Protein AF-A0A842V109-F1 (afdb_monomer)

Secondary structure (DSSP, 8-state):
---PPPHHHHHHHHT-HHHHHTSSEEEEEEEEES-HHHHHHHHHHHHHHTT-EEEEEEEEE----TTTHHHHTT-SEEEEEEEEEEEEEEEEEES-HHHHHHHHHHHHHHHHHHHS--TTS-HHHHHHHHHHHHHHHHHHHHSEEEEEEEEEEEEEEEEETTTTEEEEEEEEEEEESS--HHHHHHHHHHHHHHHHHHHHHHS-S-SS-----S---HHHHHHHHHHHHHHHHHHHHHHHHTT-S-HHHHHHHHHHHHHHHHHHHHHHHHHH-

pLDDT: mean 75.52, std 16.08, range [32.22, 95.88]

Sequence (273 aa):
MWWGKSFVHNLEKEFRTEQMRDKRVFHDVNLRVNEPAELRVTCLEYLRSLGYVVDINEMSEFEESNEFNKFFRGGRLKPLKSIVKARKSSYLGSRFPHAWRLLFIVGLVAVIGYFLPFEELNKDLLFYTFTGSFILAGIFYLIKKVVTSSIWMKIIGVYDVEGVKADVRVVISADTSEGAPKVFDNLRDEAAELYDLISRKYIREPKKSMVKPATKSREEELVENITKVNNNIRTLRDKFINGRVSEATFNRLMSSLKKDKEKYETVFDLVTL

Structure (mmCIF, N/CA/C/O backbone):
data_AF-A0A842V109-F1
#
_entry.id   AF-A0A842V109-F1
#
loop_
_atom_site.group_PDB
_atom_site.id
_atom_site.type_symbol
_atom_site.label_atom_id
_atom_site.label_alt_id
_atom_site.label_comp_id
_atom_site.label_asym_id
_atom_site.label_entity_id
_atom_site.label_seq_id
_atom_site.pdbx_PDB_ins_code
_atom_site.Cartn_x
_atom_site.Cartn_y
_atom_site.Cartn_z
_atom_site.occupancy
_atom_site.B_iso_or_equiv
_atom_site.auth_seq_id
_atom_site.auth_comp_id
_atom_site.auth_asym_id
_atom_site.auth_atom_id
_atom_site.pdbx_PDB_model_num
ATOM 1 N N . MET A 1 1 ? 28.314 11.825 27.296 1.00 32.50 1 MET A N 1
ATOM 2 C CA . MET A 1 1 ? 27.846 10.424 27.231 1.00 32.50 1 MET A CA 1
ATOM 3 C C . MET A 1 1 ? 26.490 10.420 26.527 1.00 32.50 1 MET A C 1
ATOM 5 O O . MET A 1 1 ? 25.486 10.744 27.144 1.00 32.50 1 MET A O 1
ATOM 9 N N . TRP A 1 2 ? 26.475 10.236 25.204 1.00 32.56 2 TRP A N 1
ATOM 10 C CA . TRP A 1 2 ? 25.250 10.267 24.395 1.00 32.56 2 TRP A CA 1
ATOM 11 C C . TRP A 1 2 ? 24.519 8.930 24.543 1.00 32.56 2 TRP A C 1
ATOM 13 O O . TRP A 1 2 ? 24.980 7.919 24.024 1.00 32.56 2 TRP A O 1
ATOM 23 N N . TRP A 1 3 ? 23.396 8.911 25.259 1.00 38.34 3 TRP A N 1
ATOM 24 C CA . TRP A 1 3 ? 22.489 7.765 25.235 1.00 38.34 3 TRP A CA 1
ATOM 25 C C . TRP A 1 3 ? 21.823 7.709 23.856 1.00 38.34 3 TRP A C 1
ATOM 27 O O . TRP A 1 3 ? 21.026 8.580 23.497 1.00 38.34 3 TRP A O 1
ATOM 37 N N . GLY A 1 4 ? 22.213 6.716 23.055 1.00 39.00 4 GLY A N 1
ATOM 38 C CA . GLY A 1 4 ? 21.626 6.448 21.750 1.00 39.00 4 GLY A CA 1
ATOM 39 C C . GLY A 1 4 ? 20.132 6.184 21.899 1.00 39.00 4 GLY A C 1
ATOM 40 O O . GLY A 1 4 ? 19.721 5.282 22.625 1.00 39.00 4 GLY A O 1
ATOM 41 N N . LYS A 1 5 ? 19.308 6.990 21.226 1.00 40.22 5 LYS A N 1
ATOM 42 C CA . LYS A 1 5 ? 17.872 6.720 21.093 1.00 40.22 5 LYS A CA 1
ATOM 4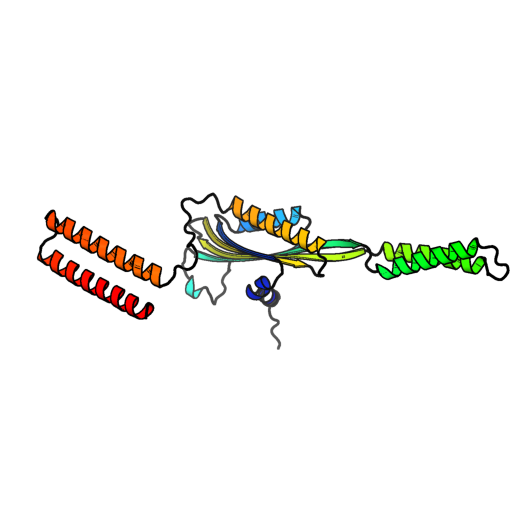3 C C . LYS A 1 5 ? 17.716 5.318 20.506 1.00 40.22 5 LYS A C 1
ATOM 45 O O . LYS A 1 5 ? 18.401 5.000 19.534 1.00 40.22 5 LYS A O 1
ATOM 50 N N . SER A 1 6 ? 16.856 4.487 21.101 1.00 50.69 6 SER A N 1
ATOM 51 C CA . SER A 1 6 ? 16.649 3.125 20.608 1.00 50.69 6 SER A CA 1
ATOM 52 C C . SER A 1 6 ? 16.229 3.171 19.137 1.00 50.69 6 SER A C 1
ATOM 54 O O . SER A 1 6 ? 15.521 4.084 18.705 1.00 50.69 6 SER A O 1
ATOM 56 N N . PHE A 1 7 ? 16.678 2.195 18.351 1.00 44.44 7 PHE A N 1
ATOM 57 C CA . PHE A 1 7 ? 16.291 2.037 16.946 1.00 44.44 7 PHE A CA 1
ATOM 58 C C . PHE A 1 7 ? 14.762 2.128 16.766 1.00 44.44 7 PHE A C 1
ATOM 60 O O . PHE A 1 7 ? 14.276 2.832 15.883 1.00 44.44 7 PHE A O 1
ATOM 67 N N . VAL A 1 8 ? 14.017 1.551 17.714 1.00 41.81 8 VAL A N 1
ATOM 68 C CA . VAL A 1 8 ? 12.553 1.620 17.833 1.00 41.81 8 VAL A CA 1
ATOM 69 C C . VAL A 1 8 ? 12.033 3.059 17.927 1.00 41.81 8 VAL A C 1
ATOM 71 O O . VAL A 1 8 ? 11.059 3.399 17.265 1.00 41.81 8 VAL A O 1
ATOM 74 N N . HIS A 1 9 ? 12.685 3.939 18.690 1.00 48.06 9 HIS A N 1
ATOM 75 C CA . HIS A 1 9 ? 12.277 5.342 18.814 1.00 48.06 9 HIS A CA 1
ATOM 76 C C . HIS A 1 9 ? 12.470 6.129 17.507 1.00 48.06 9 HIS A C 1
ATOM 78 O O . HIS A 1 9 ? 11.663 6.999 17.169 1.00 48.06 9 HIS A O 1
ATOM 84 N N . ASN A 1 10 ? 13.528 5.828 16.751 1.00 54.59 10 ASN A N 1
ATOM 85 C CA . ASN A 1 10 ? 13.745 6.440 15.438 1.00 54.59 10 ASN A CA 1
ATOM 86 C C . ASN A 1 10 ? 12.722 5.926 14.412 1.00 54.59 10 ASN A C 1
ATOM 88 O O . ASN A 1 10 ? 12.173 6.725 13.655 1.00 54.59 10 ASN A O 1
ATOM 92 N N . LEU A 1 11 ? 12.384 4.635 14.453 1.00 55.75 11 LEU A N 1
ATOM 93 C CA . LEU A 1 11 ? 11.323 4.056 13.625 1.00 55.75 11 LEU A CA 1
ATOM 94 C C . LEU A 1 11 ? 9.938 4.602 13.991 1.00 55.75 11 LEU A C 1
ATOM 96 O O . LEU A 1 11 ? 9.153 4.950 13.118 1.00 55.75 11 LEU A O 1
ATOM 100 N N . GLU A 1 12 ? 9.631 4.759 15.276 1.00 55.59 12 GLU A N 1
ATOM 101 C CA . GLU A 1 12 ? 8.358 5.327 15.723 1.00 55.59 12 GLU A CA 1
ATOM 102 C C . GLU A 1 12 ? 8.154 6.763 15.219 1.00 55.59 12 GLU A C 1
ATOM 104 O O . GLU A 1 12 ? 7.023 7.157 14.919 1.00 55.59 12 GLU A O 1
ATOM 109 N N . LYS A 1 13 ? 9.242 7.530 15.064 1.00 60.00 13 LYS A N 1
ATOM 110 C CA . LYS A 1 13 ? 9.195 8.854 14.436 1.00 60.00 13 LYS A CA 1
ATOM 111 C C . LYS A 1 13 ? 8.814 8.799 12.958 1.00 60.00 13 LYS A C 1
ATOM 113 O O . LYS A 1 13 ? 7.967 9.598 12.575 1.00 60.00 13 LYS A O 1
ATOM 118 N N . GLU A 1 14 ? 9.371 7.870 12.176 1.00 51.81 14 GLU A N 1
ATOM 119 C CA . GLU A 1 14 ? 9.012 7.658 10.755 1.00 51.81 14 GLU A CA 1
ATOM 120 C C . GLU A 1 14 ? 7.560 7.171 10.563 1.00 51.81 14 GLU A C 1
ATOM 122 O O . GLU A 1 14 ? 6.986 7.270 9.480 1.00 51.81 14 GLU A O 1
ATOM 127 N N . PHE A 1 15 ? 6.956 6.627 11.623 1.00 58.12 15 PHE A N 1
ATOM 128 C CA . PHE A 1 15 ? 5.613 6.037 11.645 1.00 58.12 15 PHE A CA 1
ATOM 129 C C . PHE A 1 15 ? 4.576 6.891 12.395 1.00 58.12 15 PHE A C 1
ATOM 131 O O . PHE A 1 15 ? 3.505 6.404 12.807 1.00 58.12 15 PHE A O 1
ATOM 138 N N . ARG A 1 16 ? 4.869 8.179 12.609 1.00 62.44 16 ARG A N 1
ATOM 139 C CA . ARG A 1 16 ? 3.858 9.125 13.088 1.00 62.44 16 ARG A CA 1
ATOM 140 C C . ARG A 1 16 ? 2.716 9.166 12.079 1.00 62.44 16 ARG A C 1
ATOM 142 O O . ARG A 1 16 ? 2.933 9.300 10.882 1.00 62.44 16 ARG A O 1
ATOM 149 N N . THR A 1 17 ? 1.488 9.028 12.572 1.00 59.94 17 THR A N 1
ATOM 150 C CA . THR A 1 17 ? 0.283 8.891 11.741 1.00 59.94 17 THR A CA 1
ATOM 151 C C . THR A 1 17 ? 0.090 10.091 10.805 1.00 59.94 17 THR A C 1
ATOM 153 O O . THR A 1 17 ? -0.472 9.935 9.732 1.00 59.94 17 THR A O 1
ATOM 156 N N . GLU A 1 18 ? 0.606 11.263 11.186 1.00 61.31 18 GLU A N 1
ATOM 157 C CA . GLU A 1 18 ? 0.688 12.464 10.344 1.00 61.31 18 GLU A CA 1
ATOM 158 C C . GLU A 1 18 ? 1.556 12.229 9.098 1.00 61.31 18 GLU A C 1
ATOM 160 O O . GLU A 1 18 ? 1.065 12.380 7.990 1.00 61.31 18 GLU A O 1
ATOM 165 N N . GLN A 1 19 ? 2.776 11.704 9.253 1.00 61.25 19 GLN A N 1
ATOM 166 C CA . GLN A 1 19 ? 3.667 11.386 8.124 1.00 61.25 19 GLN A CA 1
ATOM 167 C C . GLN A 1 19 ? 3.126 10.265 7.222 1.00 61.25 19 GLN A C 1
ATOM 169 O O . GLN A 1 19 ? 3.499 10.159 6.058 1.00 61.25 19 GLN A O 1
ATOM 174 N N . MET A 1 20 ? 2.264 9.394 7.755 1.00 67.31 20 MET A N 1
ATOM 175 C CA . MET A 1 20 ? 1.596 8.354 6.966 1.00 67.31 20 MET A CA 1
ATOM 176 C C . MET A 1 20 ? 0.424 8.904 6.152 1.00 67.31 20 MET A C 1
ATOM 178 O O . MET A 1 20 ? 0.158 8.377 5.076 1.00 67.31 20 MET A O 1
ATOM 182 N N . ARG A 1 21 ? -0.262 9.945 6.644 1.00 61.47 21 ARG A N 1
ATOM 183 C CA . ARG A 1 21 ? -1.344 10.630 5.915 1.00 61.47 21 ARG A CA 1
ATOM 184 C C . ARG A 1 21 ? -0.836 11.380 4.693 1.00 61.47 21 ARG A C 1
ATOM 186 O O . ARG A 1 21 ? -1.559 11.468 3.712 1.00 61.47 21 ARG A O 1
ATOM 193 N N . ASP A 1 22 ? 0.401 11.861 4.749 1.00 62.16 22 ASP A N 1
ATOM 194 C CA . ASP A 1 22 ? 1.037 12.578 3.640 1.00 62.16 22 ASP A CA 1
ATOM 195 C C . ASP A 1 22 ? 1.458 11.646 2.487 1.00 62.16 22 ASP A C 1
ATOM 197 O O . ASP A 1 22 ? 1.892 12.107 1.429 1.00 62.16 22 ASP A O 1
ATOM 201 N N . LYS A 1 23 ? 1.336 10.324 2.666 1.00 70.31 23 LYS A N 1
ATOM 202 C CA . LYS A 1 23 ? 1.634 9.346 1.617 1.00 70.31 23 LYS A CA 1
ATOM 203 C C . LYS A 1 23 ? 0.508 9.269 0.601 1.00 70.31 23 LYS A C 1
ATOM 205 O O . LYS A 1 23 ? -0.663 9.470 0.902 1.00 70.31 23 LYS A O 1
ATOM 210 N N . ARG A 1 24 ? 0.882 8.909 -0.626 1.00 68.81 24 ARG A N 1
ATOM 211 C CA . ARG A 1 24 ? -0.023 8.891 -1.783 1.00 68.81 24 ARG A CA 1
ATOM 212 C C . ARG A 1 24 ? -1.184 7.902 -1.655 1.00 68.81 24 ARG A C 1
ATOM 214 O O . ARG A 1 24 ? -2.214 8.112 -2.286 1.00 68.81 24 ARG A O 1
ATOM 221 N N . VAL A 1 25 ? -1.018 6.835 -0.874 1.00 79.06 25 VAL A N 1
ATOM 222 C CA . VAL A 1 25 ? -2.094 5.898 -0.527 1.00 79.06 25 VAL A CA 1
ATOM 223 C C . VAL A 1 25 ? -2.215 5.846 0.987 1.00 79.06 25 VAL A C 1
ATOM 225 O O . VAL A 1 25 ? -1.225 5.591 1.679 1.00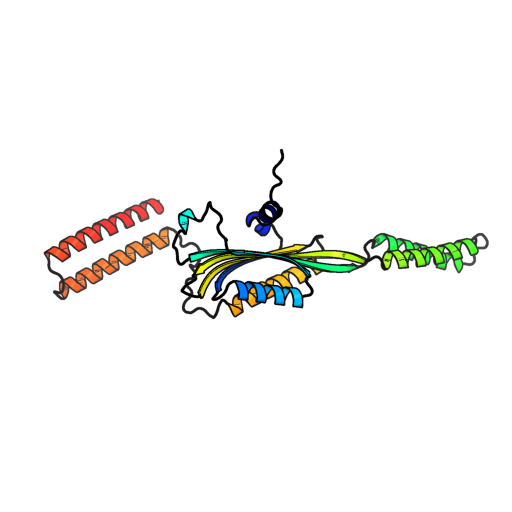 79.06 25 VAL A O 1
ATOM 228 N N . PHE A 1 26 ? -3.431 6.060 1.485 1.00 81.75 26 PHE A N 1
ATOM 229 C CA . PHE A 1 26 ? -3.750 6.054 2.904 1.00 81.75 26 PHE A CA 1
ATOM 230 C C . PHE A 1 26 ? -5.139 5.455 3.132 1.00 81.75 26 PHE A C 1
ATOM 232 O O . PHE A 1 26 ? -6.136 5.958 2.615 1.00 81.75 26 PHE A O 1
ATOM 239 N N . HIS A 1 27 ? -5.200 4.408 3.949 1.00 79.94 27 HIS A N 1
ATOM 240 C CA . HIS A 1 27 ? -6.437 3.802 4.418 1.00 79.94 27 HIS A CA 1
ATOM 241 C C . HIS A 1 27 ? -6.422 3.698 5.941 1.00 79.94 27 HIS A C 1
ATOM 243 O O . HIS A 1 27 ? -5.398 3.397 6.556 1.00 79.94 27 HIS A O 1
ATOM 249 N N . ASP A 1 28 ? -7.575 3.939 6.551 1.00 81.06 28 ASP A N 1
ATOM 250 C CA . ASP A 1 28 ? -7.758 3.939 7.998 1.00 81.06 28 ASP A CA 1
ATOM 251 C C . ASP A 1 28 ? -9.057 3.211 8.322 1.00 81.06 28 ASP A C 1
ATOM 253 O O . ASP A 1 28 ? -10.118 3.549 7.790 1.00 81.06 28 ASP A O 1
ATOM 257 N N . VAL A 1 29 ? -8.970 2.179 9.155 1.00 81.25 29 VAL A N 1
ATOM 258 C CA . VAL A 1 29 ? -10.117 1.352 9.515 1.00 81.25 29 VAL A CA 1
ATOM 259 C C . VAL A 1 29 ? -10.103 1.030 10.997 1.00 81.25 29 VAL A C 1
ATOM 261 O O . VAL A 1 29 ? -9.080 0.659 11.566 1.00 81.25 29 VAL A O 1
ATOM 264 N N . ASN A 1 30 ? -11.269 1.153 11.626 1.00 79.38 30 ASN A N 1
ATOM 265 C CA . ASN A 1 30 ? -11.488 0.682 12.986 1.00 79.38 30 ASN A CA 1
ATOM 266 C C . ASN A 1 30 ? -12.169 -0.682 12.920 1.00 79.38 30 ASN A C 1
ATOM 268 O O . ASN A 1 30 ? -13.185 -0.842 12.243 1.00 79.38 30 ASN A O 1
ATOM 272 N N . LEU A 1 31 ? -11.610 -1.654 13.625 1.00 81.88 31 LEU A N 1
ATOM 273 C CA . LEU A 1 31 ? -12.034 -3.042 13.613 1.00 81.88 31 LEU A CA 1
ATOM 274 C C . LEU A 1 31 ? -12.199 -3.529 15.042 1.00 81.88 31 LEU A C 1
ATOM 276 O O . LEU A 1 31 ? -11.436 -3.163 15.936 1.00 81.88 31 LEU A O 1
ATOM 280 N N . ARG A 1 32 ? -13.157 -4.432 15.221 1.00 78.50 32 ARG A N 1
ATOM 281 C CA . ARG A 1 32 ? -13.241 -5.263 16.412 1.00 78.50 32 ARG A CA 1
ATOM 282 C C . ARG A 1 32 ? -12.771 -6.658 16.034 1.00 78.50 32 ARG A C 1
ATOM 284 O O . ARG A 1 32 ? -13.450 -7.355 15.286 1.00 78.50 32 ARG A O 1
ATOM 291 N N . VAL A 1 33 ? -11.597 -7.039 16.515 1.00 81.38 33 VAL A N 1
ATOM 292 C CA . VAL A 1 33 ? -10.979 -8.341 16.237 1.00 81.38 33 VAL A CA 1
ATOM 293 C C . VAL A 1 33 ? -10.989 -9.189 17.497 1.00 81.38 33 VAL A C 1
ATOM 295 O O . VAL A 1 33 ? -10.947 -8.646 18.591 1.00 81.38 33 VAL A O 1
ATOM 298 N N . ASN A 1 34 ? -11.072 -10.511 17.375 1.00 77.75 34 ASN A N 1
ATOM 299 C CA . ASN A 1 34 ? -10.977 -11.374 18.556 1.00 77.75 34 ASN A CA 1
ATOM 300 C C . ASN A 1 34 ? -9.519 -11.421 19.038 1.00 77.75 34 ASN A C 1
ATOM 302 O O . ASN A 1 34 ? -9.218 -11.077 20.176 1.00 77.75 34 ASN A O 1
ATOM 306 N N . GLU A 1 35 ? -8.596 -11.718 18.120 1.00 79.06 35 GLU A N 1
ATOM 307 C CA . GLU A 1 35 ? -7.172 -11.821 18.419 1.00 79.06 35 GLU A CA 1
ATOM 308 C C . GLU A 1 35 ? -6.337 -10.904 17.500 1.00 79.06 35 GLU A C 1
ATOM 310 O O . GLU A 1 35 ? -6.301 -11.098 16.280 1.00 79.06 35 GLU A O 1
ATOM 315 N N . PRO A 1 36 ? -5.645 -9.886 18.047 1.00 76.44 36 PRO A N 1
ATOM 316 C CA . PRO A 1 36 ? -4.799 -8.984 17.260 1.00 76.44 36 PRO A CA 1
ATOM 317 C C . PRO A 1 36 ? -3.617 -9.673 16.573 1.00 76.44 36 PRO A C 1
ATOM 319 O O . PRO A 1 36 ? -3.179 -9.230 15.509 1.00 76.44 36 PRO A O 1
ATOM 322 N N . ALA A 1 37 ? -3.098 -10.750 17.172 1.00 79.06 37 ALA A N 1
ATOM 323 C CA . ALA A 1 37 ? -2.028 -11.546 16.584 1.00 79.06 37 ALA A CA 1
ATOM 324 C C . ALA A 1 37 ? -2.491 -12.214 15.279 1.00 79.06 37 ALA A C 1
ATOM 326 O O . ALA A 1 37 ? -1.768 -12.170 14.285 1.00 79.06 37 ALA A O 1
ATOM 327 N N . GLU A 1 38 ? -3.724 -12.730 15.236 1.00 82.81 38 GLU A N 1
ATOM 328 C CA . GLU A 1 38 ? -4.304 -13.344 14.035 1.00 82.81 38 GLU A CA 1
ATOM 329 C C . GLU A 1 38 ? -4.481 -12.324 12.898 1.00 82.81 38 GLU A C 1
ATOM 331 O O . GLU A 1 38 ? -4.159 -12.611 11.741 1.00 82.81 38 GLU A O 1
ATOM 336 N N . LEU A 1 39 ? -4.934 -11.104 13.221 1.00 84.44 39 LEU A N 1
ATOM 337 C CA . LEU A 1 39 ? -5.025 -10.002 12.256 1.00 84.44 39 LEU A CA 1
ATOM 338 C C . LEU A 1 39 ? -3.650 -9.713 11.640 1.00 84.44 39 LEU A C 1
ATOM 340 O O . LEU A 1 39 ? -3.511 -9.643 10.420 1.00 84.44 39 LEU A O 1
ATOM 344 N N . ARG A 1 40 ? -2.620 -9.580 12.481 1.00 83.94 40 ARG A N 1
ATOM 345 C CA . ARG A 1 40 ? -1.247 -9.327 12.034 1.00 83.94 40 ARG A CA 1
ATOM 346 C C . ARG A 1 40 ? -0.726 -10.458 11.147 1.00 83.94 40 ARG A C 1
ATOM 348 O O . ARG A 1 40 ? -0.163 -10.168 10.094 1.00 83.94 40 ARG A O 1
ATOM 355 N N . VAL A 1 41 ? -0.915 -11.716 11.547 1.00 86.56 41 VAL A N 1
ATOM 356 C CA . VAL A 1 41 ? -0.504 -12.895 10.763 1.00 86.56 41 VAL A CA 1
ATOM 357 C C . VAL A 1 41 ? -1.192 -12.899 9.401 1.00 86.56 41 VAL A C 1
ATOM 359 O O . VAL A 1 41 ? -0.506 -12.992 8.388 1.00 86.56 41 VAL A O 1
ATOM 362 N N . THR A 1 42 ? -2.507 -12.669 9.366 1.00 86.56 42 THR A N 1
ATOM 363 C CA . THR A 1 42 ? -3.285 -12.594 8.118 1.00 86.56 42 THR A CA 1
ATOM 364 C C . THR A 1 42 ? -2.706 -11.542 7.164 1.00 86.56 42 THR A C 1
ATOM 366 O O . THR A 1 42 ? -2.485 -11.814 5.984 1.00 86.56 42 THR A O 1
ATOM 369 N N . CYS A 1 43 ? -2.406 -10.340 7.666 1.00 86.81 43 CYS A N 1
ATOM 370 C CA . CYS A 1 43 ? -1.827 -9.278 6.844 1.00 86.81 43 CYS A CA 1
ATOM 371 C C . CYS A 1 43 ? -0.417 -9.621 6.340 1.00 86.81 43 CYS A C 1
ATOM 373 O O . CYS A 1 43 ? -0.065 -9.292 5.209 1.00 86.81 43 CYS A O 1
ATOM 375 N N . LEU A 1 44 ? 0.405 -10.275 7.165 1.00 87.25 44 LEU A N 1
ATOM 376 C CA . LEU A 1 44 ? 1.758 -10.686 6.783 1.00 87.25 44 LEU A CA 1
ATOM 377 C C . LEU A 1 44 ? 1.744 -11.773 5.709 1.00 87.25 44 LEU A C 1
ATOM 379 O O . LEU A 1 44 ? 2.534 -11.706 4.769 1.00 87.25 44 LEU A O 1
ATOM 383 N N . GLU A 1 45 ? 0.867 -12.763 5.845 1.00 88.25 45 GLU A N 1
ATOM 384 C CA . GLU A 1 45 ? 0.683 -13.819 4.849 1.00 88.25 45 GLU A CA 1
ATOM 385 C C . GLU A 1 45 ? 0.220 -13.237 3.516 1.00 88.25 45 GLU A C 1
ATOM 387 O O . GLU A 1 45 ? 0.789 -13.568 2.475 1.00 88.25 45 GLU A O 1
ATOM 392 N N . TYR A 1 46 ? -0.722 -12.290 3.554 1.00 88.88 46 TYR A N 1
ATOM 393 C CA . TYR A 1 46 ? -1.169 -11.585 2.359 1.00 88.88 46 TYR A CA 1
ATOM 394 C C . TYR A 1 46 ? -0.023 -10.836 1.668 1.00 88.88 46 TYR A C 1
ATOM 396 O O . TYR A 1 46 ? 0.240 -11.051 0.485 1.00 88.88 46 TYR A O 1
ATOM 404 N N . LEU A 1 47 ? 0.731 -10.020 2.410 1.00 88.19 47 LEU A N 1
ATOM 405 C CA . LEU A 1 47 ? 1.866 -9.272 1.858 1.00 88.19 47 LEU A CA 1
ATOM 406 C C . LEU A 1 47 ? 2.940 -10.200 1.271 1.00 88.19 47 LEU A C 1
ATOM 408 O O . LEU A 1 47 ? 3.475 -9.927 0.194 1.00 88.19 47 LEU A O 1
ATOM 412 N N . ARG A 1 48 ? 3.225 -11.327 1.933 1.00 88.19 48 ARG A N 1
ATOM 413 C CA . ARG A 1 48 ? 4.149 -12.348 1.415 1.00 88.19 48 ARG A CA 1
ATOM 414 C C . ARG A 1 48 ? 3.633 -12.987 0.128 1.00 88.19 48 ARG A C 1
ATOM 416 O O . ARG A 1 48 ? 4.425 -13.185 -0.788 1.00 88.19 48 ARG A O 1
ATOM 423 N N . SER A 1 49 ? 2.329 -13.260 0.030 1.00 89.31 49 SER A N 1
ATOM 424 C CA . SER A 1 49 ? 1.715 -13.817 -1.185 1.00 89.31 49 SER A CA 1
ATOM 425 C C . SER A 1 49 ? 1.842 -12.879 -2.393 1.00 89.31 49 SER A C 1
ATOM 427 O O . SER A 1 49 ? 2.032 -13.338 -3.516 1.00 89.31 49 SER A O 1
ATOM 429 N N . LEU A 1 50 ? 1.859 -11.564 -2.151 1.00 86.69 50 LEU A N 1
ATOM 430 C CA . LEU A 1 50 ? 2.095 -10.535 -3.167 1.00 86.69 50 LEU A CA 1
ATOM 431 C C . LEU A 1 50 ? 3.582 -10.338 -3.522 1.00 86.69 50 LEU A C 1
ATOM 433 O O . LEU A 1 50 ? 3.915 -9.482 -4.348 1.00 86.69 50 LEU A O 1
ATOM 437 N N . GLY A 1 51 ? 4.491 -11.105 -2.912 1.00 86.88 51 GLY A N 1
ATOM 438 C CA . GLY A 1 51 ? 5.934 -11.024 -3.147 1.00 86.88 51 GLY A CA 1
ATOM 439 C C . GLY A 1 51 ? 6.637 -9.895 -2.390 1.00 86.88 51 GLY A C 1
ATOM 440 O O . GLY A 1 51 ? 7.738 -9.502 -2.778 1.00 86.88 51 GLY A O 1
ATOM 441 N N . TYR A 1 52 ? 6.028 -9.350 -1.330 1.00 90.06 52 TYR A N 1
ATOM 442 C CA . TYR A 1 52 ? 6.715 -8.402 -0.458 1.00 90.06 52 TYR A CA 1
ATOM 443 C C . TYR A 1 52 ? 7.640 -9.120 0.525 1.00 90.06 52 TYR A C 1
ATOM 445 O O . TYR A 1 52 ? 7.279 -10.114 1.159 1.00 90.06 52 TYR A O 1
ATOM 453 N N . VAL A 1 53 ? 8.819 -8.540 0.721 1.00 88.62 53 VAL A N 1
ATOM 454 C CA . VAL A 1 53 ? 9.740 -8.897 1.797 1.00 88.62 53 VAL A CA 1
ATOM 455 C C . VAL A 1 53 ? 9.393 -8.046 3.014 1.00 88.62 53 VAL A C 1
ATOM 457 O O . VAL A 1 53 ? 9.333 -6.820 2.933 1.00 88.62 53 VAL A O 1
ATOM 460 N N . VAL A 1 54 ? 9.130 -8.693 4.148 1.00 85.38 54 VAL A N 1
ATOM 461 C CA . VAL A 1 54 ? 8.802 -8.004 5.401 1.00 85.38 54 VAL A CA 1
ATOM 462 C C . VAL A 1 54 ? 10.100 -7.578 6.080 1.00 85.38 54 VAL A C 1
ATOM 464 O O . VAL A 1 54 ? 10.866 -8.424 6.530 1.00 85.38 54 VAL A O 1
ATOM 467 N N . ASP A 1 55 ? 10.337 -6.272 6.156 1.00 77.44 55 ASP A N 1
ATOM 468 C CA . ASP A 1 55 ? 11.537 -5.704 6.777 1.00 77.44 55 ASP A CA 1
ATOM 469 C C . ASP A 1 55 ? 11.377 -5.500 8.278 1.00 77.44 55 ASP A C 1
ATOM 471 O O . ASP A 1 55 ? 12.325 -5.652 9.041 1.00 77.44 55 ASP A O 1
ATOM 475 N N . ILE A 1 56 ? 10.178 -5.085 8.690 1.00 75.44 56 ILE A N 1
ATOM 476 C CA . ILE A 1 56 ? 9.859 -4.778 10.081 1.00 75.44 56 ILE A CA 1
ATOM 477 C C . ILE A 1 56 ? 8.595 -5.535 10.419 1.00 75.44 56 ILE A C 1
ATOM 479 O O . ILE A 1 56 ? 7.591 -5.432 9.711 1.00 75.44 56 ILE A O 1
ATOM 483 N N . ASN A 1 57 ? 8.656 -6.282 11.510 1.00 77.62 57 ASN A N 1
ATOM 484 C CA . ASN A 1 57 ? 7.526 -7.007 12.040 1.00 77.62 57 ASN A CA 1
ATOM 485 C C . ASN A 1 57 ? 7.590 -6.967 13.564 1.00 77.62 57 ASN A C 1
ATOM 487 O O . ASN A 1 57 ? 8.006 -7.933 14.201 1.00 77.62 57 ASN A O 1
ATOM 491 N N . GLU A 1 58 ? 7.171 -5.849 14.144 1.00 73.12 58 GLU A N 1
ATOM 492 C 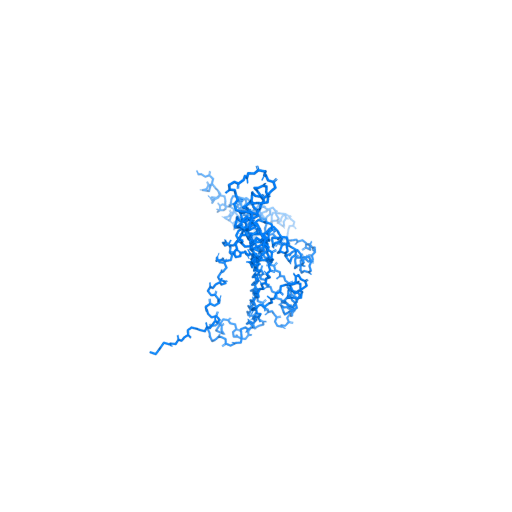CA . GLU A 1 58 ? 7.207 -5.635 15.587 1.00 73.12 58 GLU A CA 1
ATOM 493 C C . GLU A 1 58 ? 5.790 -5.606 16.156 1.00 73.12 58 GLU A C 1
ATOM 495 O O . GLU A 1 58 ? 4.846 -5.066 15.569 1.00 73.12 58 GLU A O 1
ATOM 500 N N . MET A 1 59 ? 5.633 -6.217 17.320 1.00 70.38 59 MET A N 1
ATOM 501 C CA . MET A 1 59 ? 4.427 -6.126 18.125 1.00 70.38 59 MET A CA 1
ATOM 502 C C . MET A 1 59 ? 4.884 -5.855 19.536 1.00 70.38 59 MET A C 1
ATOM 504 O O . MET A 1 59 ? 5.478 -6.703 20.190 1.00 70.38 59 MET A O 1
ATOM 508 N N . SER A 1 60 ? 4.639 -4.629 19.952 1.00 65.12 60 SER A N 1
ATOM 509 C CA . SER A 1 60 ? 4.728 -4.240 21.337 1.00 65.12 60 SER A CA 1
ATOM 510 C C . SER A 1 60 ? 3.340 -4.479 21.912 1.00 65.12 60 SER A C 1
ATOM 512 O O . SER A 1 60 ? 2.460 -3.614 21.871 1.00 65.12 60 SER A O 1
ATOM 514 N N . GLU A 1 61 ? 3.124 -5.686 22.427 1.00 59.69 61 GLU A N 1
ATOM 515 C CA . GLU A 1 61 ? 2.332 -5.759 23.649 1.00 59.69 61 GLU A CA 1
ATOM 516 C C . GLU A 1 61 ? 3.121 -4.929 24.651 1.00 59.69 61 GLU A C 1
ATOM 518 O O . GLU A 1 61 ? 4.337 -5.090 24.745 1.00 59.69 61 GLU A O 1
ATOM 523 N N . PHE A 1 62 ? 2.503 -3.922 25.264 1.00 53.88 62 PHE A N 1
ATOM 524 C CA . PHE A 1 62 ? 3.226 -3.079 26.207 1.00 53.88 62 PHE A CA 1
ATOM 525 C C . PHE A 1 62 ? 3.574 -3.931 27.433 1.00 53.88 62 PHE A C 1
ATOM 527 O O . PHE A 1 62 ? 2.847 -3.939 28.424 1.00 53.88 62 PHE A O 1
ATOM 534 N N . GLU A 1 63 ? 4.676 -4.671 27.356 1.00 44.56 63 GLU A N 1
ATOM 535 C CA . GLU A 1 63 ? 5.358 -5.215 28.511 1.00 44.56 63 GLU A CA 1
ATOM 536 C C . GLU A 1 63 ? 5.903 -4.018 29.284 1.00 44.56 63 GLU A C 1
ATOM 538 O O . GLU A 1 63 ? 6.810 -3.309 28.852 1.00 44.56 63 GLU A O 1
ATOM 543 N N . GLU A 1 64 ? 5.235 -3.738 30.398 1.00 43.09 64 GLU A N 1
ATOM 544 C CA . GLU A 1 64 ? 5.784 -3.015 31.541 1.00 43.09 64 GLU A CA 1
ATOM 545 C C . GLU A 1 64 ? 6.449 -1.659 31.245 1.00 43.09 64 GLU A C 1
ATOM 547 O O . GLU A 1 64 ? 7.374 -1.238 31.938 1.00 43.09 64 GLU A O 1
ATOM 552 N N . SER A 1 65 ? 5.949 -0.889 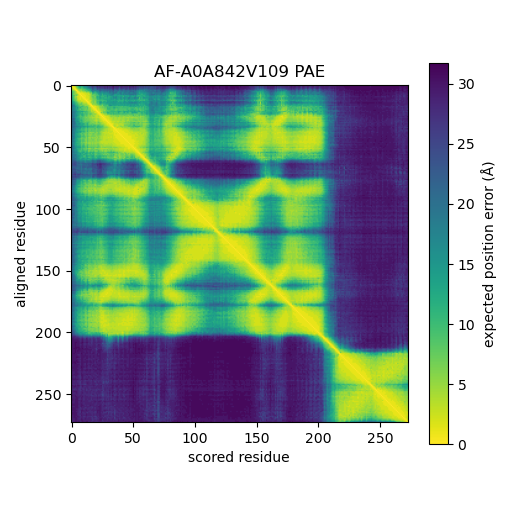30.271 1.00 41.91 65 SER A N 1
ATOM 553 C CA . SER A 1 65 ? 6.356 0.513 30.157 1.00 41.91 65 SER A CA 1
ATOM 554 C C . SER A 1 65 ? 5.837 1.280 31.385 1.00 41.91 65 SER A C 1
ATOM 556 O O . SER A 1 65 ? 4.633 1.532 31.522 1.00 41.91 65 SER A O 1
ATOM 558 N N . ASN A 1 66 ? 6.751 1.633 32.293 1.00 48.72 66 ASN A N 1
ATOM 559 C CA . ASN A 1 66 ? 6.484 2.267 33.590 1.00 48.72 66 ASN A CA 1
ATOM 560 C C . ASN A 1 66 ? 5.623 3.547 33.532 1.00 48.72 66 ASN A C 1
ATOM 562 O O . ASN A 1 66 ? 5.015 3.913 34.538 1.00 48.72 66 ASN A O 1
ATOM 566 N N . GLU A 1 67 ? 5.527 4.216 32.379 1.00 44.81 67 GLU A N 1
ATOM 567 C CA . GLU A 1 67 ? 4.740 5.447 32.219 1.00 44.81 67 GLU A CA 1
ATOM 568 C C . GLU A 1 67 ? 3.228 5.200 32.082 1.00 44.81 67 GLU A C 1
ATOM 570 O O . GLU A 1 67 ? 2.439 5.910 32.706 1.00 44.81 67 GLU A O 1
ATOM 575 N N . PHE A 1 68 ? 2.801 4.165 31.348 1.00 42.38 68 PHE A N 1
ATOM 576 C CA . PHE A 1 68 ? 1.372 3.861 31.143 1.00 42.38 68 PHE A CA 1
ATOM 577 C C . PHE A 1 68 ? 0.804 2.872 32.164 1.00 42.38 68 PHE A C 1
ATOM 579 O O . PHE A 1 68 ? -0.411 2.823 32.371 1.00 42.38 68 PHE A O 1
ATOM 586 N N . ASN A 1 69 ? 1.670 2.156 32.886 1.00 44.41 69 ASN A N 1
ATOM 587 C CA . ASN A 1 69 ? 1.268 1.257 33.967 1.00 44.41 69 ASN A CA 1
ATOM 588 C C . ASN A 1 69 ? 0.454 1.964 35.067 1.00 44.41 69 ASN A C 1
ATOM 590 O O . ASN A 1 69 ? -0.369 1.326 35.712 1.00 44.41 69 ASN A O 1
ATOM 594 N N . LYS A 1 70 ? 0.606 3.278 35.280 1.00 45.56 70 LYS A N 1
ATOM 595 C CA . LYS A 1 70 ? -0.224 4.007 36.260 1.00 45.56 70 LYS A CA 1
ATOM 596 C C . LYS A 1 70 ? -1.701 4.122 35.858 1.00 45.56 70 LYS A C 1
ATOM 598 O O . LYS A 1 70 ? -2.535 4.208 36.751 1.00 45.56 70 LYS A O 1
ATOM 603 N N . PHE A 1 71 ? -2.023 4.090 34.563 1.00 43.84 71 PHE A N 1
ATOM 604 C CA . PHE A 1 71 ? -3.400 4.205 34.059 1.00 43.84 71 PHE A CA 1
ATOM 605 C C . PHE A 1 71 ? -4.106 2.853 33.911 1.00 43.84 71 PHE A C 1
ATOM 607 O O . PHE A 1 71 ? -5.329 2.795 33.986 1.00 43.84 71 PHE A O 1
ATOM 614 N N . PHE A 1 72 ? -3.341 1.772 33.729 1.00 49.03 72 PHE A N 1
ATOM 615 C CA . PHE A 1 72 ? -3.867 0.425 33.466 1.00 49.03 72 PHE A CA 1
ATOM 616 C C . PHE A 1 72 ? -3.531 -0.599 34.564 1.00 49.03 72 PHE A C 1
ATOM 618 O O . PHE A 1 72 ? -3.806 -1.788 34.403 1.00 49.03 72 PHE A O 1
ATOM 625 N N . ARG A 1 73 ? -2.953 -0.161 35.696 1.00 40.44 73 ARG A N 1
ATOM 626 C CA . ARG A 1 73 ? -2.649 -1.010 36.863 1.00 40.44 73 ARG A CA 1
ATOM 627 C C . ARG A 1 73 ? -3.914 -1.753 37.318 1.00 40.44 73 ARG A C 1
ATOM 629 O O . ARG A 1 73 ? -4.831 -1.144 37.856 1.00 40.44 73 ARG A O 1
ATOM 636 N N . GLY A 1 74 ? -3.937 -3.070 37.093 1.00 48.28 74 GLY A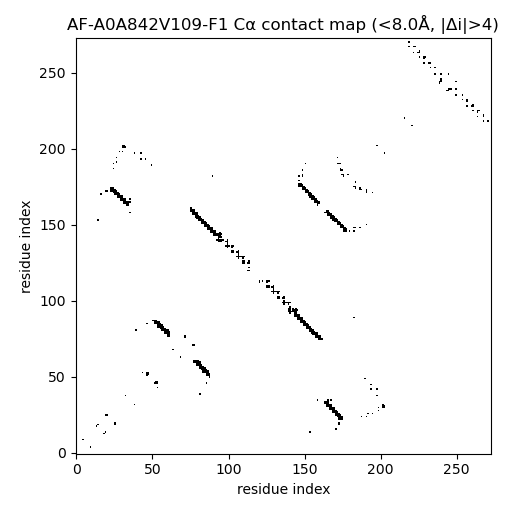 N 1
ATOM 637 C CA . GLY A 1 74 ? -5.022 -3.978 37.491 1.00 48.28 74 GLY A CA 1
ATOM 638 C C . GLY A 1 74 ? -6.177 -4.127 36.490 1.00 48.28 74 GLY A C 1
ATOM 639 O O . GLY A 1 74 ? -7.177 -4.753 36.824 1.00 48.28 74 GLY A O 1
ATOM 640 N N . GLY A 1 75 ? -6.075 -3.560 35.283 1.00 54.22 75 GLY A N 1
ATOM 641 C CA . GLY A 1 75 ? -7.165 -3.554 34.306 1.00 54.22 75 GLY A CA 1
ATOM 642 C C . GLY A 1 75 ? -7.172 -4.745 33.340 1.00 54.22 75 GLY A C 1
ATOM 643 O O . GLY A 1 75 ? -6.146 -5.116 32.779 1.00 54.22 75 GLY A O 1
ATOM 644 N N . ARG A 1 76 ? -8.378 -5.254 33.058 1.00 61.31 76 ARG A N 1
ATOM 645 C CA . ARG A 1 76 ? -8.747 -6.196 31.977 1.00 61.31 76 ARG A CA 1
ATOM 646 C C . ARG A 1 76 ? -8.263 -5.782 30.572 1.00 61.31 76 ARG A C 1
ATOM 648 O O . ARG A 1 76 ? -8.177 -6.616 29.675 1.00 61.31 76 ARG A O 1
ATOM 655 N N . LEU A 1 77 ? -7.963 -4.497 30.381 1.00 64.75 77 LEU A N 1
ATOM 656 C CA . LEU A 1 77 ? -7.639 -3.874 29.102 1.00 64.75 77 LEU A CA 1
ATOM 657 C C . LEU A 1 77 ? -6.140 -3.562 28.999 1.00 64.75 77 LEU A C 1
ATOM 659 O O . LEU A 1 77 ? -5.611 -2.787 29.796 1.00 64.75 77 LEU A O 1
ATOM 663 N N . LYS A 1 78 ? -5.473 -4.118 27.985 1.00 68.69 78 LYS A N 1
ATOM 664 C CA . LYS A 1 78 ? -4.056 -3.901 27.676 1.00 68.69 78 LYS A CA 1
ATOM 665 C C . LYS A 1 78 ? -3.898 -3.127 26.364 1.00 68.69 78 LYS A C 1
ATOM 667 O O . LYS A 1 78 ? -4.517 -3.501 25.368 1.00 68.69 78 LYS A O 1
ATOM 672 N N . PRO A 1 79 ? -3.083 -2.062 26.310 1.00 67.12 79 PRO A N 1
ATOM 673 C CA . PRO A 1 79 ? -2.792 -1.394 25.050 1.00 67.12 79 PRO A CA 1
ATOM 674 C C . PRO A 1 79 ? -1.954 -2.301 24.142 1.00 67.12 79 PRO A C 1
ATOM 676 O O . PRO A 1 79 ? -1.115 -3.075 24.604 1.00 67.12 79 PRO A O 1
ATOM 679 N N . LEU A 1 80 ? -2.175 -2.179 22.837 1.00 73.75 80 LEU A N 1
ATOM 680 C CA . LEU A 1 80 ? -1.511 -2.966 21.808 1.00 73.75 80 LEU A CA 1
ATOM 681 C C . LEU A 1 80 ? -1.019 -2.059 20.686 1.00 73.75 80 LEU A C 1
ATOM 683 O O . LEU A 1 80 ? -1.759 -1.203 20.187 1.00 73.75 80 LEU A O 1
ATOM 687 N N . LYS A 1 81 ? 0.223 -2.282 20.258 1.00 77.69 81 LYS A N 1
ATOM 688 C CA . LYS A 1 81 ? 0.807 -1.617 19.100 1.00 77.69 81 LYS A CA 1
ATOM 689 C C . LYS A 1 81 ? 1.570 -2.627 18.252 1.00 77.69 81 LYS A C 1
ATOM 691 O O . LYS A 1 81 ? 2.501 -3.266 18.727 1.00 77.69 81 LYS A O 1
ATOM 696 N N . SER A 1 82 ? 1.222 -2.732 16.976 1.00 80.69 82 SER A N 1
ATOM 697 C CA . SER A 1 82 ? 2.001 -3.491 16.000 1.00 80.69 82 SER A CA 1
ATOM 698 C C . SER A 1 82 ? 2.363 -2.630 14.801 1.00 80.69 82 SER A C 1
ATOM 700 O O . SER A 1 82 ? 1.579 -1.794 14.344 1.00 80.69 82 SER A O 1
ATOM 702 N N . ILE A 1 83 ? 3.588 -2.826 14.326 1.00 82.00 83 ILE A N 1
ATOM 703 C CA . ILE A 1 83 ? 4.186 -2.110 13.212 1.00 82.00 83 ILE A CA 1
ATOM 704 C C . ILE A 1 83 ? 4.701 -3.140 12.212 1.00 82.00 83 ILE A C 1
ATOM 706 O O . ILE A 1 83 ? 5.523 -3.996 12.549 1.00 82.00 83 ILE A O 1
ATOM 710 N N . VAL A 1 84 ? 4.242 -3.019 10.970 1.00 85.31 84 VAL A N 1
ATOM 711 C CA . VAL A 1 84 ? 4.700 -3.837 9.850 1.00 85.31 84 VAL A CA 1
ATOM 712 C C . VAL A 1 84 ? 5.165 -2.929 8.716 1.00 85.31 84 VAL A C 1
ATOM 714 O O . VAL A 1 84 ? 4.450 -2.012 8.305 1.00 85.31 84 VAL A O 1
ATOM 717 N N . LYS A 1 85 ? 6.369 -3.189 8.201 1.00 87.50 85 LYS A N 1
ATOM 718 C CA . LYS A 1 85 ? 6.902 -2.583 6.973 1.00 87.50 85 LYS A CA 1
ATOM 719 C C . LYS A 1 85 ? 7.256 -3.695 6.009 1.00 87.50 85 LYS A C 1
ATOM 721 O O . LYS A 1 85 ? 8.017 -4.593 6.372 1.00 87.50 85 LYS A O 1
ATOM 726 N N . ALA A 1 86 ? 6.744 -3.605 4.793 1.00 90.25 86 ALA A N 1
ATOM 727 C CA . ALA A 1 86 ? 7.051 -4.551 3.739 1.00 90.25 86 ALA A CA 1
ATOM 728 C C . ALA A 1 86 ? 7.503 -3.805 2.480 1.00 90.25 86 ALA A C 1
ATOM 730 O O . ALA A 1 86 ? 6.943 -2.759 2.139 1.00 90.25 86 ALA A O 1
ATOM 731 N N . ARG A 1 87 ? 8.520 -4.334 1.796 1.00 90.56 87 ARG A N 1
ATOM 732 C CA . ARG A 1 87 ? 9.079 -3.774 0.561 1.00 90.56 87 ARG A CA 1
ATOM 733 C C . ARG A 1 87 ? 9.024 -4.779 -0.583 1.00 90.56 87 ARG A C 1
ATOM 735 O O . ARG A 1 87 ? 9.248 -5.971 -0.393 1.00 90.56 87 ARG A O 1
ATOM 742 N N . LYS A 1 88 ? 8.764 -4.274 -1.785 1.00 91.50 88 LYS A N 1
ATOM 743 C CA . LYS A 1 88 ? 8.770 -5.032 -3.040 1.00 91.50 88 LYS A CA 1
ATOM 744 C C . LYS A 1 88 ? 9.557 -4.254 -4.082 1.00 91.50 88 LYS A C 1
ATOM 746 O O . LYS A 1 88 ? 9.303 -3.072 -4.309 1.00 91.50 88 LYS A O 1
ATOM 751 N N . SER A 1 89 ? 10.527 -4.907 -4.710 1.00 88.88 89 SER A N 1
ATOM 752 C CA . SER A 1 89 ? 11.318 -4.314 -5.788 1.00 88.88 89 SER A CA 1
ATOM 753 C C . SER A 1 89 ? 10.715 -4.692 -7.134 1.00 88.88 89 SER A C 1
ATOM 755 O O . SER A 1 89 ? 10.535 -5.869 -7.433 1.00 88.88 89 SER A O 1
ATOM 757 N N . SER A 1 90 ? 10.409 -3.688 -7.949 1.00 86.06 90 SER A N 1
ATOM 758 C CA . SER A 1 90 ? 9.882 -3.850 -9.303 1.00 86.06 90 SER A CA 1
ATOM 759 C C . SER A 1 90 ? 10.901 -3.350 -10.322 1.00 86.06 90 SER A C 1
ATOM 761 O O . SER A 1 90 ? 11.457 -2.259 -10.178 1.00 86.06 90 SER A O 1
ATOM 763 N N . TYR A 1 91 ? 11.142 -4.137 -11.370 1.00 84.56 91 TYR A N 1
ATOM 764 C CA . TYR A 1 91 ? 12.047 -3.769 -12.457 1.00 84.56 91 TYR A CA 1
ATOM 765 C C . TYR A 1 91 ? 11.274 -3.047 -13.561 1.00 84.56 91 TYR A C 1
ATOM 767 O O . TYR A 1 91 ? 10.362 -3.618 -14.157 1.00 84.56 91 TYR A O 1
ATOM 775 N N . LEU A 1 92 ? 11.640 -1.799 -13.857 1.00 81.12 92 LEU A N 1
ATOM 776 C CA . LEU A 1 92 ? 10.921 -0.959 -14.812 1.00 81.12 92 LEU A CA 1
ATOM 777 C C . LEU A 1 92 ? 11.838 -0.454 -15.924 1.00 81.12 92 LEU A C 1
ATOM 779 O O . LEU A 1 92 ? 12.588 0.501 -15.747 1.00 81.12 92 LEU A O 1
ATOM 783 N N . GLY A 1 93 ? 11.751 -1.079 -17.100 1.00 83.00 93 GLY A N 1
ATOM 784 C CA . GLY A 1 93 ? 12.526 -0.671 -18.275 1.00 83.00 93 GLY A CA 1
ATOM 785 C C . GLY A 1 93 ? 14.038 -0.605 -18.022 1.00 83.00 93 GLY A C 1
ATOM 786 O O . GLY A 1 93 ? 14.548 -1.136 -17.039 1.00 83.00 93 GLY A O 1
ATOM 787 N N . SER A 1 94 ? 14.770 0.035 -18.934 1.00 84.81 94 SER A N 1
ATOM 788 C CA . SER A 1 94 ? 16.192 0.337 -18.725 1.00 84.81 94 SER A CA 1
ATOM 789 C C . SER A 1 94 ? 16.347 1.563 -17.821 1.00 84.81 94 SER A C 1
ATOM 791 O O . SER A 1 94 ? 15.606 2.537 -17.961 1.00 84.81 94 SER A O 1
ATOM 793 N N . ARG A 1 95 ? 17.349 1.541 -16.936 1.00 85.25 95 ARG A N 1
ATOM 794 C CA . ARG A 1 95 ? 17.761 2.688 -16.113 1.00 85.25 95 ARG A CA 1
ATOM 795 C C . ARG A 1 95 ? 18.227 3.874 -16.959 1.00 85.25 95 ARG A C 1
ATOM 797 O O . ARG A 1 95 ? 18.085 5.015 -16.529 1.00 85.25 95 ARG A O 1
ATOM 804 N N . PHE A 1 96 ? 18.755 3.610 -18.153 1.00 88.19 96 PHE A N 1
ATOM 805 C CA . PHE A 1 96 ? 19.338 4.609 -19.043 1.00 88.19 96 PHE A CA 1
ATOM 806 C C . PHE A 1 96 ? 18.578 4.673 -20.374 1.00 88.19 96 PHE A C 1
ATOM 808 O O . PHE A 1 96 ? 19.149 4.371 -21.424 1.00 88.19 96 PHE A O 1
ATOM 815 N N . PRO A 1 97 ? 17.288 5.068 -20.365 1.00 87.19 97 PRO A N 1
ATOM 816 C CA . PRO A 1 97 ? 16.413 4.948 -21.528 1.00 87.19 97 PRO A CA 1
ATOM 817 C C . PRO A 1 97 ? 16.902 5.751 -22.737 1.00 87.19 97 PRO A C 1
ATOM 819 O O . PRO A 1 97 ? 16.701 5.324 -23.868 1.00 87.19 97 PRO A O 1
ATOM 822 N N . HIS A 1 98 ? 17.553 6.893 -22.513 1.00 91.19 98 HIS A N 1
ATOM 823 C CA . HIS A 1 98 ? 18.100 7.716 -23.591 1.00 91.19 98 HIS A CA 1
ATOM 824 C C . HIS A 1 98 ? 19.452 7.198 -24.093 1.00 91.19 98 HIS A C 1
ATOM 826 O O . HIS A 1 98 ? 19.676 7.191 -25.298 1.00 91.19 98 HIS A O 1
ATOM 832 N N . ALA A 1 99 ? 20.325 6.714 -23.202 1.00 91.12 99 ALA A N 1
ATOM 833 C CA . ALA A 1 99 ? 21.676 6.292 -23.574 1.00 91.12 99 ALA A CA 1
ATOM 834 C C . ALA A 1 99 ? 21.662 5.082 -24.517 1.00 91.12 99 ALA A C 1
ATOM 836 O O . ALA A 1 99 ? 22.308 5.119 -25.561 1.00 91.12 99 ALA A O 1
ATOM 837 N N . TRP A 1 100 ? 20.878 4.040 -24.205 1.00 94.38 100 TRP A N 1
ATOM 838 C CA . TRP A 1 100 ? 20.805 2.867 -25.085 1.00 94.38 100 TRP A CA 1
ATOM 839 C C . TRP A 1 100 ? 20.161 3.206 -26.435 1.00 94.38 100 TRP A C 1
ATOM 841 O O . TRP A 1 100 ? 20.593 2.682 -27.457 1.00 94.38 100 TRP A O 1
ATOM 851 N N . ARG A 1 101 ? 19.171 4.113 -26.461 1.00 94.19 101 ARG A N 1
ATOM 852 C CA . ARG A 1 101 ? 18.527 4.570 -27.704 1.00 94.19 101 ARG A CA 1
ATOM 853 C C . ARG A 1 101 ? 19.492 5.354 -28.583 1.00 94.19 101 ARG A C 1
ATOM 855 O O . ARG A 1 101 ? 19.547 5.097 -29.778 1.00 94.19 101 ARG A O 1
ATOM 862 N N . LEU A 1 102 ? 20.258 6.277 -28.002 1.00 95.06 102 LEU A N 1
ATOM 863 C CA . LEU A 1 102 ? 21.258 7.052 -28.737 1.00 95.06 102 LEU A CA 1
ATOM 864 C C . LEU A 1 102 ? 22.343 6.143 -29.314 1.00 95.06 102 LEU A C 1
ATOM 866 O O . LEU A 1 102 ? 22.637 6.240 -30.499 1.00 95.06 102 LEU A O 1
ATOM 870 N N . LEU A 1 103 ? 22.875 5.215 -28.517 1.00 94.50 103 LEU A N 1
ATOM 871 C CA . LEU A 1 103 ? 23.866 4.243 -28.988 1.00 94.50 103 LEU A CA 1
ATOM 872 C C . LEU A 1 103 ? 23.308 3.346 -30.097 1.00 94.50 103 LEU A C 1
ATOM 874 O O . LEU A 1 103 ? 23.987 3.092 -31.085 1.00 94.50 103 LEU A O 1
ATOM 878 N N . PHE A 1 104 ? 22.051 2.922 -29.984 1.00 94.31 104 PHE A N 1
ATOM 879 C CA . PHE A 1 104 ? 21.396 2.156 -31.039 1.00 94.31 104 PHE A CA 1
ATOM 880 C C . PHE A 1 104 ? 21.256 2.961 -32.343 1.00 94.31 104 PHE A C 1
ATOM 882 O O . PHE A 1 104 ? 21.508 2.426 -33.421 1.00 94.31 104 PHE A O 1
ATOM 889 N N . ILE A 1 105 ? 20.919 4.254 -32.256 1.00 95.88 105 ILE A N 1
ATOM 890 C CA . ILE A 1 105 ? 20.850 5.159 -33.415 1.00 95.88 105 ILE A CA 1
ATOM 891 C C . ILE A 1 105 ? 22.237 5.360 -34.036 1.00 95.88 105 ILE A C 1
ATOM 893 O O . ILE A 1 105 ? 22.370 5.260 -35.252 1.00 95.88 105 ILE A O 1
ATOM 897 N N . VAL A 1 106 ? 23.275 5.591 -33.226 1.00 93.50 106 VAL A N 1
ATOM 898 C CA . VAL A 1 106 ? 24.665 5.702 -33.708 1.00 93.50 106 VAL A CA 1
ATOM 899 C C . VAL A 1 106 ? 25.088 4.418 -34.423 1.00 93.50 106 VAL A C 1
ATOM 901 O O . VAL A 1 106 ? 25.660 4.484 -35.510 1.00 93.50 106 VAL A O 1
ATOM 904 N N . GLY A 1 107 ? 24.736 3.255 -33.866 1.00 92.88 107 GLY A N 1
ATOM 905 C CA . GLY A 1 107 ? 24.951 1.960 -34.507 1.00 92.88 107 GLY A CA 1
ATOM 906 C C . GLY A 1 107 ? 24.259 1.857 -35.866 1.00 92.88 107 GLY A C 1
ATOM 907 O O . GLY A 1 107 ? 24.901 1.499 -36.849 1.00 92.88 107 GLY A O 1
ATOM 908 N N . LEU A 1 108 ? 22.984 2.247 -35.959 1.00 95.25 108 LEU A N 1
ATOM 909 C CA . LEU A 1 108 ? 22.237 2.262 -37.223 1.00 95.25 108 LEU A CA 1
ATOM 910 C C . LEU A 1 108 ? 22.861 3.187 -38.275 1.00 95.25 108 LEU A C 1
ATOM 912 O O . LEU A 1 108 ? 23.005 2.786 -39.427 1.00 95.25 108 LEU A O 1
ATOM 916 N N . VAL A 1 109 ? 23.257 4.402 -37.891 1.00 93.88 109 VAL A N 1
ATOM 917 C CA . VAL A 1 109 ? 23.905 5.356 -38.806 1.00 93.88 109 VAL A CA 1
ATOM 918 C C . VAL A 1 109 ? 25.235 4.797 -39.318 1.00 93.88 109 VAL A C 1
ATOM 920 O O . VAL A 1 109 ? 25.514 4.881 -40.514 1.00 93.88 109 VAL A O 1
ATOM 923 N N . ALA A 1 110 ? 26.027 4.169 -38.446 1.00 91.38 110 ALA A N 1
ATOM 924 C CA . ALA A 1 110 ? 27.286 3.538 -38.828 1.00 91.38 110 ALA A CA 1
ATOM 925 C C . ALA A 1 110 ? 27.083 2.323 -39.757 1.00 91.38 110 ALA A C 1
ATOM 927 O O . ALA A 1 110 ? 27.855 2.158 -40.702 1.00 91.38 110 ALA A O 1
ATOM 928 N N . VAL A 1 111 ? 26.022 1.526 -39.566 1.00 93.50 111 VAL A N 1
ATOM 929 C CA . VAL A 1 111 ? 25.639 0.451 -40.504 1.00 93.50 111 VAL A CA 1
ATOM 930 C C . VAL A 1 111 ? 25.287 1.025 -41.875 1.00 93.50 111 VAL A C 1
ATOM 932 O O . VAL A 1 111 ? 25.791 0.544 -42.887 1.00 93.50 111 VAL A O 1
ATOM 935 N N . ILE A 1 112 ? 24.464 2.075 -41.928 1.00 91.69 112 ILE A N 1
ATOM 936 C CA . ILE A 1 112 ? 24.088 2.720 -43.194 1.00 91.69 112 ILE A CA 1
ATOM 937 C C . ILE A 1 112 ? 25.340 3.251 -43.908 1.00 91.69 112 ILE A C 1
ATOM 939 O O . ILE A 1 112 ? 25.541 2.965 -45.086 1.00 91.69 112 ILE A O 1
ATOM 943 N N . GLY A 1 113 ? 26.227 3.947 -43.191 1.00 87.81 113 GLY A N 1
ATOM 944 C CA . GLY A 1 113 ? 27.496 4.435 -43.740 1.00 87.81 113 GLY A CA 1
ATOM 945 C C . GLY A 1 113 ? 28.420 3.316 -44.239 1.00 87.81 113 GLY A C 1
ATOM 946 O O . GLY A 1 113 ? 29.140 3.494 -45.225 1.00 87.81 113 GLY A O 1
ATOM 947 N N . TYR A 1 114 ? 28.384 2.142 -43.603 1.00 88.56 114 TYR A N 1
ATOM 948 C CA . TYR A 1 114 ? 29.175 0.985 -44.021 1.00 88.56 114 TYR A CA 1
ATOM 949 C C . TYR A 1 114 ? 28.725 0.439 -45.383 1.00 88.56 114 TYR A C 1
ATOM 951 O O . TYR A 1 114 ? 29.573 0.088 -46.201 1.00 88.56 114 TYR A O 1
ATOM 959 N N . PHE A 1 115 ? 27.423 0.436 -45.675 1.00 87.81 115 PHE A N 1
ATOM 960 C CA . PHE A 1 115 ? 26.892 -0.058 -46.953 1.00 87.81 115 PHE A CA 1
ATOM 961 C C . PHE A 1 115 ? 26.865 0.985 -48.080 1.00 87.81 115 PHE A C 1
ATOM 963 O O . PHE A 1 115 ? 26.668 0.618 -49.237 1.00 87.81 115 PHE A O 1
ATOM 970 N N . LEU A 1 116 ? 27.091 2.269 -47.784 1.00 88.06 116 LEU A N 1
ATOM 971 C CA . LEU A 1 116 ? 27.153 3.307 -48.814 1.00 88.06 116 LEU A CA 1
ATOM 972 C C . LEU A 1 116 ? 28.485 3.266 -49.592 1.00 88.06 116 LEU A C 1
ATOM 974 O O . LEU A 1 116 ? 29.546 3.079 -48.984 1.00 88.06 116 LEU A O 1
ATOM 978 N N . PRO A 1 117 ? 28.466 3.465 -50.923 1.00 79.94 117 PRO A N 1
ATOM 979 C CA . PRO A 1 117 ? 29.644 3.366 -51.787 1.00 79.94 117 PRO A CA 1
ATOM 980 C C . PRO A 1 117 ? 30.485 4.656 -51.763 1.00 79.94 117 PRO A C 1
ATOM 982 O O . PRO A 1 117 ? 30.727 5.273 -52.793 1.00 79.94 117 PRO A O 1
ATOM 985 N N . PHE A 1 118 ? 30.902 5.098 -50.577 1.00 80.44 118 PHE A N 1
ATOM 986 C CA . PHE A 1 118 ? 31.826 6.222 -50.422 1.00 80.44 118 PHE A CA 1
ATOM 987 C C . PHE A 1 118 ? 33.260 5.704 -50.274 1.00 80.44 118 PHE A C 1
ATOM 989 O O . PHE A 1 118 ? 33.550 4.977 -49.322 1.00 80.44 118 PHE A O 1
ATOM 996 N N . GLU A 1 119 ? 34.145 6.088 -51.197 1.00 72.06 119 GLU A N 1
ATOM 997 C CA . GLU A 1 119 ? 35.552 5.652 -51.225 1.00 72.06 119 GLU A CA 1
ATOM 998 C C . GLU A 1 119 ? 36.395 6.239 -50.078 1.00 72.06 119 GLU A C 1
ATOM 1000 O O . GLU A 1 119 ? 37.374 5.630 -49.659 1.00 72.06 119 GLU A O 1
ATOM 1005 N N . GLU A 1 120 ? 35.990 7.377 -49.508 1.00 76.56 120 GLU A N 1
ATOM 1006 C CA . GLU A 1 120 ? 36.732 8.066 -48.438 1.00 76.56 120 GLU A CA 1
ATOM 1007 C C . GLU A 1 120 ? 36.409 7.557 -47.019 1.00 76.56 120 GLU A C 1
ATOM 1009 O O . GLU A 1 120 ? 37.042 7.958 -46.040 1.00 76.56 120 GLU A O 1
ATOM 1014 N N . LEU A 1 121 ? 35.414 6.677 -46.867 1.00 79.12 121 LEU A N 1
ATOM 1015 C CA . LEU A 1 121 ? 34.955 6.213 -45.557 1.00 79.12 121 LEU A CA 1
ATOM 1016 C C . LEU A 1 121 ? 35.725 4.971 -45.101 1.00 79.12 121 LEU A C 1
ATOM 1018 O O . LEU A 1 121 ? 35.647 3.906 -45.712 1.00 79.12 121 LEU A O 1
ATOM 1022 N N . ASN A 1 122 ? 36.407 5.089 -43.959 1.00 87.81 122 ASN A N 1
ATOM 1023 C CA . ASN A 1 122 ? 37.114 3.978 -43.327 1.00 87.81 122 ASN A CA 1
ATOM 1024 C C . ASN A 1 122 ? 36.119 2.896 -42.854 1.00 87.81 122 ASN A C 1
ATOM 1026 O O . ASN A 1 122 ? 35.472 3.028 -41.810 1.00 87.81 122 ASN A O 1
ATOM 1030 N N . LYS A 1 123 ? 35.991 1.824 -43.644 1.00 86.31 123 LYS A N 1
ATOM 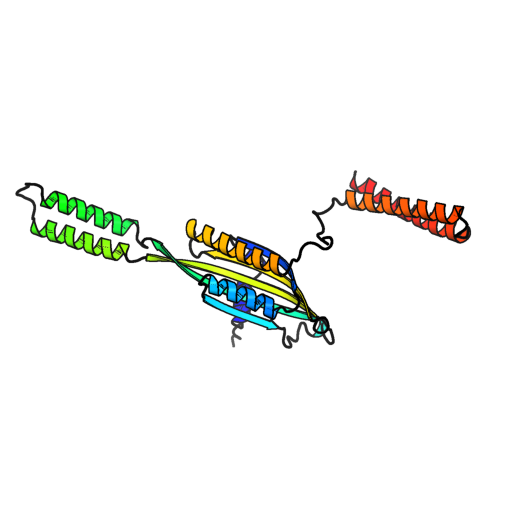1031 C CA . LYS A 1 123 ? 35.040 0.727 -43.411 1.00 86.31 123 LYS A CA 1
ATOM 1032 C C . LYS A 1 123 ? 35.319 -0.035 -42.116 1.00 86.31 123 LYS A C 1
ATOM 1034 O O . LYS A 1 123 ? 34.363 -0.407 -41.437 1.00 86.31 123 LYS A O 1
ATOM 1039 N N . ASP A 1 124 ? 36.582 -0.187 -41.729 1.00 88.62 124 ASP A N 1
ATOM 1040 C CA . ASP A 1 124 ? 36.958 -0.846 -40.475 1.00 88.62 124 ASP A CA 1
ATOM 1041 C C . ASP A 1 124 ? 36.508 -0.018 -39.269 1.00 88.62 124 ASP A C 1
ATOM 1043 O O . ASP A 1 124 ? 35.909 -0.543 -38.330 1.00 88.62 124 ASP A O 1
ATOM 1047 N N . LEU A 1 125 ? 36.708 1.304 -39.320 1.00 89.38 125 LEU A N 1
ATOM 1048 C CA . LEU A 1 125 ? 36.241 2.212 -38.272 1.00 89.38 125 LEU A CA 1
ATOM 1049 C C . LEU A 1 125 ? 34.716 2.141 -38.108 1.00 89.38 125 LEU A C 1
ATOM 1051 O O . LEU A 1 125 ? 34.221 2.062 -36.982 1.00 89.38 125 LEU A O 1
ATOM 1055 N N . LEU A 1 126 ? 33.964 2.136 -39.212 1.00 90.50 126 LEU A N 1
ATOM 1056 C CA . LEU A 1 126 ? 32.505 1.993 -39.178 1.00 90.50 126 LEU A CA 1
ATOM 1057 C C . LEU A 1 126 ? 32.084 0.643 -38.597 1.00 90.50 126 LEU A C 1
ATOM 1059 O O . LEU A 1 126 ? 31.158 0.606 -37.785 1.00 90.50 126 LEU A O 1
ATOM 1063 N N . PHE A 1 127 ? 32.788 -0.434 -38.958 1.00 91.12 127 PHE A N 1
ATOM 1064 C CA . PHE A 1 127 ? 32.552 -1.770 -38.424 1.00 91.12 127 PHE A CA 1
ATOM 1065 C C . PHE A 1 127 ? 32.698 -1.812 -36.902 1.00 91.12 127 PHE A C 1
ATOM 1067 O O . PHE A 1 127 ? 31.766 -2.211 -36.195 1.00 91.12 127 PHE A O 1
ATOM 1074 N N . TYR A 1 128 ? 33.817 -1.317 -36.371 1.00 93.62 128 TYR A N 1
ATOM 1075 C CA . TYR A 1 128 ? 34.015 -1.232 -34.923 1.00 93.62 128 TYR A CA 1
ATOM 1076 C C . TYR A 1 128 ? 32.994 -0.305 -34.254 1.00 93.62 128 TYR A C 1
ATOM 1078 O O . TYR A 1 128 ? 32.507 -0.613 -33.165 1.00 93.62 128 TYR A O 1
ATOM 1086 N N . THR A 1 129 ? 32.617 0.791 -34.917 1.00 91.25 129 THR A N 1
ATOM 1087 C CA . THR A 1 129 ? 31.660 1.766 -34.380 1.00 91.25 129 THR A CA 1
ATOM 1088 C C . THR A 1 129 ? 30.264 1.172 -34.241 1.00 91.25 129 THR A C 1
ATOM 1090 O O . THR A 1 129 ? 29.680 1.281 -33.160 1.00 91.25 129 THR A O 1
ATOM 1093 N N . PHE A 1 130 ? 29.712 0.518 -35.273 1.00 93.31 130 PHE A N 1
ATOM 1094 C CA . PHE A 1 130 ? 28.377 -0.071 -35.141 1.00 93.31 130 PHE A CA 1
ATOM 1095 C C . PHE A 1 130 ? 28.379 -1.264 -34.186 1.00 93.31 130 PHE A C 1
ATOM 1097 O O . PHE A 1 130 ? 27.472 -1.386 -33.363 1.00 93.31 130 PHE A O 1
ATOM 1104 N N . THR A 1 131 ? 29.420 -2.103 -34.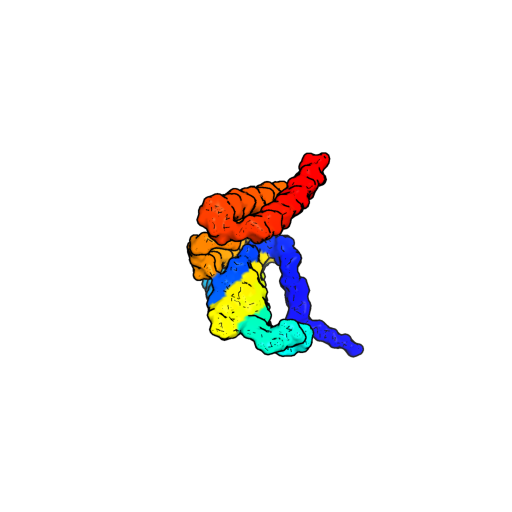233 1.00 92.56 131 THR A N 1
ATOM 1105 C CA . THR A 1 131 ? 29.520 -3.292 -33.376 1.00 92.56 131 THR A CA 1
ATOM 1106 C C . THR A 1 131 ? 29.630 -2.885 -31.907 1.00 92.56 131 THR A C 1
ATOM 1108 O O . THR A 1 131 ? 28.852 -3.348 -31.072 1.00 92.56 131 THR A O 1
ATOM 1111 N N . GLY A 1 132 ? 30.525 -1.942 -31.590 1.00 93.62 132 GLY A N 1
ATOM 1112 C CA . GLY A 1 132 ? 30.668 -1.387 -30.246 1.00 93.62 132 GLY A CA 1
ATOM 1113 C C . GLY A 1 132 ? 29.394 -0.691 -29.767 1.00 93.62 132 GLY 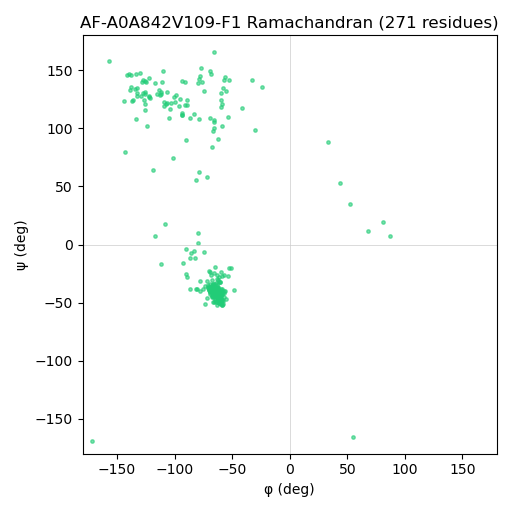A C 1
ATOM 1114 O O . GLY A 1 132 ? 28.940 -0.937 -28.650 1.00 93.62 132 GLY A O 1
ATOM 1115 N N . SER A 1 133 ? 28.756 0.108 -30.625 1.00 93.44 133 SER A N 1
ATOM 1116 C CA . SER A 1 133 ? 27.524 0.824 -30.273 1.00 93.44 133 SER A CA 1
ATOM 1117 C C . SER A 1 133 ? 26.363 -0.124 -29.963 1.00 93.44 133 SER A C 1
ATOM 1119 O O . SER A 1 133 ? 25.644 0.109 -28.991 1.00 93.44 133 SER A O 1
ATOM 1121 N N . PHE A 1 134 ? 26.196 -1.222 -30.711 1.00 95.31 134 PHE A N 1
ATOM 1122 C CA . PHE A 1 134 ? 25.166 -2.222 -30.411 1.00 95.31 134 PHE A CA 1
ATOM 1123 C C . PHE A 1 134 ? 25.457 -3.005 -29.131 1.00 95.31 134 PHE A C 1
ATOM 1125 O O . PHE A 1 134 ? 24.538 -3.217 -28.337 1.00 95.31 134 PHE A O 1
ATOM 1132 N N . ILE A 1 135 ? 26.716 -3.382 -28.888 1.00 95.19 135 ILE A N 1
ATOM 1133 C CA . ILE A 1 135 ? 27.108 -4.056 -27.642 1.00 95.19 135 ILE A CA 1
ATOM 1134 C C . ILE A 1 135 ? 26.824 -3.144 -26.442 1.00 95.19 135 ILE A C 1
ATOM 1136 O O . ILE A 1 135 ? 26.141 -3.559 -25.502 1.00 95.19 135 ILE A O 1
ATOM 1140 N N . LEU A 1 136 ? 27.270 -1.883 -26.483 1.00 94.00 136 LEU A N 1
ATOM 1141 C CA . LEU A 1 136 ? 26.998 -0.926 -25.410 1.00 94.00 136 LEU A CA 1
ATOM 1142 C C . LEU A 1 136 ? 25.496 -0.646 -25.257 1.00 94.00 136 LEU A C 1
ATOM 1144 O O . LEU A 1 136 ? 25.005 -0.592 -24.128 1.00 94.00 136 LEU A O 1
ATOM 1148 N N . ALA A 1 137 ? 24.742 -0.512 -26.353 1.00 93.50 137 ALA A N 1
ATOM 1149 C CA . ALA A 1 137 ? 23.290 -0.352 -26.295 1.00 93.50 137 ALA A CA 1
ATOM 1150 C C . ALA A 1 137 ? 22.620 -1.550 -25.603 1.00 93.50 137 ALA A C 1
ATOM 1152 O O . ALA A 1 137 ? 21.757 -1.353 -24.745 1.00 93.50 137 ALA A O 1
ATOM 1153 N N . GLY A 1 138 ? 23.057 -2.776 -25.908 1.00 91.44 138 GLY A N 1
ATOM 1154 C CA . GLY A 1 138 ? 22.605 -3.997 -25.245 1.00 91.44 138 GLY A CA 1
ATOM 1155 C C . GLY A 1 138 ? 22.880 -3.974 -23.740 1.00 91.44 138 GLY A C 1
ATOM 1156 O O . GLY A 1 138 ? 21.966 -4.200 -22.946 1.00 91.44 138 GLY A O 1
ATOM 1157 N N . ILE A 1 139 ? 24.099 -3.606 -23.333 1.00 92.94 139 ILE A N 1
ATOM 1158 C CA . ILE A 1 139 ? 24.478 -3.482 -21.916 1.00 92.94 139 ILE A CA 1
ATOM 1159 C C . ILE A 1 139 ? 23.582 -2.460 -21.201 1.00 92.94 139 ILE A C 1
ATOM 1161 O O . ILE A 1 139 ? 22.962 -2.781 -20.186 1.00 92.94 139 ILE A O 1
ATOM 1165 N N . PHE A 1 140 ? 23.442 -1.246 -21.741 1.00 91.06 140 PHE A N 1
ATOM 1166 C CA . PHE A 1 140 ? 22.599 -0.213 -21.131 1.00 91.06 140 PHE A CA 1
ATOM 1167 C C . PHE A 1 140 ? 21.115 -0.600 -21.100 1.00 91.06 140 PHE A C 1
ATOM 1169 O O . PHE A 1 140 ? 20.404 -0.247 -20.155 1.00 91.06 140 PHE A O 1
ATOM 1176 N N . TYR A 1 141 ? 20.633 -1.347 -22.093 1.00 90.69 141 TYR A N 1
ATOM 1177 C CA . TYR A 1 141 ? 19.266 -1.863 -22.125 1.00 90.69 141 TYR A CA 1
ATOM 1178 C C . TYR A 1 141 ? 19.005 -2.939 -21.053 1.00 90.69 141 TYR A C 1
ATOM 1180 O O . TYR A 1 141 ? 17.904 -3.004 -20.480 1.00 90.69 141 TYR A O 1
ATOM 1188 N N . LEU A 1 142 ? 20.006 -3.780 -20.774 1.00 89.38 142 LEU A N 1
ATOM 1189 C CA . LEU A 1 142 ? 19.934 -4.838 -19.765 1.00 89.38 142 LEU A CA 1
ATOM 1190 C C . LEU A 1 142 ? 19.942 -4.288 -18.338 1.00 89.38 142 LEU A C 1
ATOM 1192 O O . LEU A 1 142 ? 19.285 -4.869 -17.475 1.00 89.38 142 LEU A O 1
ATOM 1196 N N . ILE A 1 143 ? 20.605 -3.155 -18.087 1.00 89.75 143 ILE A N 1
ATOM 1197 C CA . ILE A 1 143 ? 20.577 -2.494 -16.776 1.00 89.75 143 ILE A CA 1
ATOM 1198 C C . ILE A 1 143 ? 19.161 -1.973 -16.511 1.00 89.75 143 ILE A C 1
ATOM 1200 O O . ILE A 1 143 ? 18.769 -0.903 -16.986 1.00 89.75 143 ILE A O 1
ATOM 1204 N N . LYS A 1 144 ? 18.375 -2.739 -15.748 1.00 86.00 144 LYS A N 1
ATOM 1205 C CA . LYS A 1 144 ? 16.995 -2.384 -15.416 1.00 86.00 144 LYS A CA 1
ATOM 1206 C C . LYS A 1 144 ? 16.929 -1.332 -14.317 1.00 86.00 144 LYS A C 1
ATOM 1208 O O . LYS A 1 144 ? 17.747 -1.315 -13.397 1.00 86.00 144 LYS A O 1
ATOM 1213 N N . LYS A 1 145 ? 15.935 -0.447 -14.405 1.00 85.25 145 LYS A N 1
ATOM 1214 C CA . LYS A 1 145 ? 15.625 0.475 -13.310 1.00 85.25 145 LYS A CA 1
ATOM 1215 C C . LYS A 1 145 ? 14.929 -0.305 -12.202 1.00 85.25 145 LYS A C 1
ATOM 1217 O O . LYS A 1 145 ? 13.994 -1.048 -12.488 1.00 85.25 145 LYS A O 1
ATOM 1222 N N . VAL A 1 146 ? 15.366 -0.132 -10.960 1.00 85.56 146 VAL A N 1
ATOM 1223 C CA . VAL A 1 146 ? 14.737 -0.766 -9.797 1.00 85.56 146 VAL A CA 1
ATOM 1224 C C . VAL A 1 146 ? 13.924 0.291 -9.066 1.00 85.56 146 VAL A C 1
ATOM 1226 O O . VAL A 1 146 ? 14.486 1.268 -8.578 1.00 85.56 146 VAL A O 1
ATOM 1229 N N . VAL A 1 147 ? 12.611 0.096 -9.002 1.00 87.25 147 VAL A N 1
ATOM 1230 C CA . VAL A 1 147 ? 11.689 0.928 -8.222 1.00 87.25 147 VAL A CA 1
ATOM 1231 C C . VAL A 1 147 ? 11.261 0.124 -7.006 1.00 87.25 147 VAL A C 1
ATOM 1233 O O . VAL A 1 147 ? 10.889 -1.041 -7.135 1.00 87.25 147 VAL A O 1
ATOM 1236 N N . THR A 1 148 ? 11.331 0.723 -5.822 1.00 86.81 148 THR A N 1
ATOM 1237 C CA . THR A 1 148 ? 10.932 0.048 -4.584 1.00 86.81 148 THR A CA 1
ATOM 1238 C C . THR A 1 148 ? 9.568 0.558 -4.150 1.00 86.81 148 THR A C 1
ATOM 1240 O O . THR A 1 148 ? 9.401 1.755 -3.921 1.00 86.81 148 THR A O 1
ATOM 1243 N N . SER A 1 149 ? 8.610 -0.352 -4.026 1.00 89.50 149 SER A N 1
ATOM 1244 C CA . SER A 1 149 ? 7.311 -0.107 -3.407 1.00 89.50 149 SER A CA 1
ATOM 1245 C C . SER A 1 149 ? 7.371 -0.500 -1.940 1.00 89.50 149 SER A C 1
ATOM 1247 O O . SER A 1 149 ? 7.984 -1.508 -1.580 1.00 89.50 149 SER A O 1
ATOM 1249 N N . SER A 1 150 ? 6.732 0.289 -1.090 1.00 88.69 150 SER A N 1
ATOM 1250 C CA . SER A 1 150 ? 6.685 0.060 0.351 1.00 88.69 150 SER A CA 1
ATOM 1251 C C . SER A 1 150 ? 5.262 0.187 0.860 1.00 88.69 150 SER A C 1
ATOM 1253 O O . SER A 1 150 ? 4.596 1.186 0.593 1.00 88.69 150 SER A O 1
ATOM 1255 N N . ILE A 1 151 ? 4.833 -0.815 1.622 1.00 89.00 151 ILE A N 1
ATOM 1256 C CA . ILE A 1 151 ? 3.576 -0.810 2.364 1.00 89.00 151 ILE A CA 1
ATOM 1257 C C . ILE A 1 151 ? 3.922 -0.762 3.848 1.00 89.00 151 ILE A C 1
ATOM 1259 O O . ILE A 1 151 ? 4.729 -1.546 4.356 1.00 89.00 151 ILE A O 1
ATOM 1263 N N . TRP A 1 152 ? 3.301 0.177 4.545 1.00 88.50 152 TRP A N 1
ATOM 1264 C CA . TRP A 1 152 ? 3.389 0.328 5.983 1.00 88.50 152 TRP A CA 1
ATOM 1265 C C . TRP A 1 152 ? 2.021 0.090 6.594 1.00 88.50 152 TRP A C 1
ATOM 1267 O O . TRP A 1 152 ? 1.040 0.718 6.199 1.00 88.50 152 TRP A O 1
ATOM 1277 N N . MET A 1 153 ? 1.979 -0.764 7.605 1.00 87.56 153 MET A N 1
ATOM 1278 C CA . MET A 1 153 ? 0.775 -1.064 8.355 1.00 87.56 153 MET A CA 1
ATOM 1279 C C . MET A 1 153 ? 1.030 -0.834 9.840 1.00 87.56 153 MET A C 1
ATOM 1281 O O . MET A 1 153 ? 2.027 -1.292 10.403 1.00 87.56 153 MET A O 1
ATOM 1285 N N . LYS A 1 154 ? 0.115 -0.111 10.476 1.00 85.38 154 LYS A N 1
ATOM 1286 C CA . LYS A 1 154 ? 0.151 0.206 11.898 1.00 85.38 154 LYS A CA 1
ATOM 1287 C C . LYS A 1 154 ? -1.163 -0.220 12.529 1.00 85.38 154 LYS A C 1
ATOM 1289 O O . LYS A 1 154 ? -2.216 0.273 12.143 1.00 85.38 154 LYS A O 1
ATOM 1294 N N . ILE A 1 155 ? -1.086 -1.108 13.508 1.00 84.19 155 ILE A N 1
ATOM 1295 C CA . ILE A 1 155 ? -2.233 -1.586 14.279 1.00 84.19 155 ILE A CA 1
ATOM 1296 C C . ILE A 1 155 ? -2.098 -0.995 15.680 1.00 84.19 155 ILE A C 1
ATOM 1298 O O . ILE A 1 155 ? -1.096 -1.233 16.352 1.00 84.19 155 ILE A O 1
ATOM 1302 N N . ILE A 1 156 ? -3.069 -0.194 16.108 1.00 79.94 156 ILE A N 1
ATOM 1303 C CA . ILE A 1 156 ? -3.100 0.430 17.437 1.00 79.94 156 ILE A CA 1
ATOM 1304 C C . ILE A 1 156 ? -4.438 0.105 18.069 1.00 79.94 156 ILE A C 1
ATOM 1306 O O . ILE A 1 156 ? -5.466 0.346 17.449 1.00 79.94 156 ILE A O 1
ATOM 1310 N N . GLY A 1 157 ? -4.462 -0.373 19.302 1.00 75.25 157 GLY A N 1
ATOM 1311 C CA . GLY A 1 157 ? -5.739 -0.634 19.944 1.00 75.25 157 GLY A CA 1
ATOM 1312 C C . GLY A 1 157 ? -5.637 -0.997 21.402 1.00 75.25 157 GLY A C 1
ATOM 1313 O O . GLY A 1 157 ? -4.585 -0.868 22.032 1.00 75.25 157 GLY A O 1
ATOM 1314 N N . VAL A 1 158 ? -6.768 -1.455 21.916 1.00 72.88 158 VAL A N 1
ATOM 1315 C CA . VAL A 1 158 ? -6.906 -1.957 23.276 1.00 72.88 158 VAL A CA 1
ATOM 1316 C C . VAL A 1 158 ? -7.407 -3.390 23.193 1.00 72.88 158 VAL A C 1
ATOM 1318 O O . VAL A 1 158 ? -8.418 -3.662 22.546 1.00 72.88 158 VAL A O 1
ATOM 1321 N N . TYR A 1 159 ? -6.678 -4.293 23.834 1.00 76.12 159 TYR A N 1
ATOM 1322 C CA . TYR A 1 159 ? -6.979 -5.710 23.938 1.00 76.12 159 TYR A CA 1
ATOM 1323 C C . TYR A 1 159 ? -7.601 -6.026 25.297 1.00 76.12 159 TYR A C 1
ATOM 1325 O O . TYR A 1 159 ? -7.054 -5.683 26.341 1.00 76.12 159 TYR A O 1
ATOM 1333 N N . ASP A 1 160 ? -8.747 -6.683 25.275 1.00 72.88 160 ASP A N 1
ATOM 1334 C CA . ASP A 1 160 ? -9.457 -7.208 26.428 1.00 72.88 160 ASP A CA 1
ATOM 1335 C C . ASP A 1 160 ? -9.058 -8.668 26.663 1.00 72.88 160 ASP A C 1
ATOM 1337 O O . ASP A 1 160 ? -9.409 -9.554 25.880 1.00 72.88 160 ASP A O 1
ATOM 1341 N N . VAL A 1 161 ? -8.339 -8.908 27.761 1.00 70.00 161 VAL A N 1
ATOM 1342 C CA . VAL A 1 161 ? -7.755 -10.216 28.087 1.00 70.00 161 VAL A CA 1
ATOM 1343 C C . VAL A 1 161 ? -8.819 -11.241 28.494 1.00 70.00 161 VAL A C 1
ATOM 1345 O O . VAL A 1 161 ? -8.686 -12.414 28.164 1.00 70.00 161 VAL A O 1
ATOM 1348 N N . GLU A 1 162 ? -9.889 -10.823 29.179 1.00 69.81 162 GLU A N 1
ATOM 1349 C CA . GLU A 1 162 ? -10.971 -11.733 29.595 1.00 69.81 162 GLU A CA 1
ATOM 1350 C C . GLU A 1 162 ? -11.945 -12.011 28.451 1.00 69.81 162 GLU A C 1
ATOM 1352 O O . GLU A 1 162 ? -12.466 -13.115 28.305 1.00 69.81 162 GLU A O 1
ATOM 1357 N N . GLY A 1 163 ? -12.227 -10.978 27.655 1.00 65.75 163 GLY A N 1
ATOM 1358 C CA . GLY A 1 163 ? -13.181 -11.049 26.556 1.00 65.75 163 GLY A CA 1
ATOM 1359 C C . GLY A 1 163 ? -12.619 -11.648 25.269 1.00 65.75 163 GLY A C 1
ATOM 1360 O O . GLY A 1 163 ? -13.421 -11.894 24.366 1.00 65.75 163 GLY A O 1
ATOM 1361 N N . VAL A 1 164 ? -11.290 -11.829 25.177 1.00 72.06 164 VAL A N 1
ATOM 1362 C CA . VAL A 1 164 ? -10.530 -12.202 23.965 1.00 72.06 164 VAL A CA 1
ATOM 1363 C C . VAL A 1 164 ? -11.027 -11.398 22.762 1.00 72.06 164 VAL A C 1
ATOM 1365 O O . VAL A 1 164 ? -11.498 -11.930 21.754 1.00 72.06 164 VAL A O 1
ATOM 1368 N N . LYS A 1 165 ? -11.053 -10.076 22.945 1.00 78.00 165 LYS A N 1
ATOM 1369 C CA . LYS A 1 165 ? -11.531 -9.100 21.963 1.00 78.00 165 LYS A CA 1
ATOM 1370 C C . LYS A 1 165 ? -10.636 -7.880 21.997 1.00 78.00 165 LYS A C 1
ATOM 1372 O O . LYS A 1 165 ? -10.173 -7.468 23.049 1.00 78.00 165 LYS A O 1
ATOM 1377 N N . ALA A 1 166 ? -10.430 -7.258 20.855 1.00 78.06 166 ALA A N 1
ATOM 1378 C CA . ALA A 1 166 ? -9.665 -6.040 20.729 1.00 78.06 166 ALA A CA 1
ATOM 1379 C C . ALA A 1 166 ? -10.410 -5.052 19.849 1.00 78.06 166 ALA A C 1
ATOM 1381 O O . ALA A 1 166 ? -10.869 -5.397 18.758 1.00 78.06 166 ALA A O 1
ATOM 1382 N N . ASP A 1 167 ? -10.465 -3.812 20.308 1.00 77.56 167 ASP A N 1
ATOM 1383 C CA . ASP A 1 167 ? -10.834 -2.686 19.467 1.00 77.56 167 ASP A CA 1
ATOM 1384 C C . ASP A 1 167 ? -9.534 -2.085 18.929 1.00 77.56 167 ASP A C 1
ATOM 1386 O O . ASP A 1 167 ? -8.713 -1.554 19.686 1.00 77.56 167 ASP A O 1
ATOM 1390 N N . VAL A 1 168 ? -9.313 -2.234 17.622 1.00 82.06 168 VAL A N 1
ATOM 1391 C CA . VAL A 1 168 ? -8.072 -1.852 16.944 1.00 82.06 168 VAL A CA 1
ATOM 1392 C C . VAL A 1 168 ? -8.351 -0.903 15.790 1.00 82.06 168 VAL A C 1
ATOM 1394 O O . VAL A 1 168 ? -9.285 -1.071 15.015 1.00 82.06 168 VAL A O 1
ATOM 1397 N N . ARG A 1 169 ? -7.489 0.089 15.647 1.00 80.69 169 ARG A N 1
ATOM 1398 C CA . ARG A 1 169 ? -7.367 0.941 14.477 1.00 80.69 169 ARG A CA 1
ATOM 1399 C C . ARG A 1 169 ? -6.200 0.446 13.642 1.00 80.69 169 ARG A C 1
ATOM 1401 O O . ARG A 1 169 ? -5.070 0.375 14.132 1.00 80.69 169 ARG A O 1
ATOM 1408 N N . VAL A 1 170 ? -6.471 0.122 12.389 1.00 83.62 170 VAL A N 1
ATOM 1409 C CA . VAL A 1 170 ? -5.474 -0.282 11.405 1.00 83.62 170 VAL A CA 1
ATOM 1410 C C . VAL A 1 170 ? -5.299 0.856 10.416 1.00 83.62 170 VAL A C 1
ATOM 1412 O O . VAL A 1 170 ? -6.242 1.269 9.748 1.00 83.62 170 VAL A O 1
ATOM 1415 N N . VAL A 1 171 ? -4.074 1.357 10.328 1.00 84.00 171 VAL A N 1
ATOM 1416 C CA . VAL A 1 171 ? -3.664 2.367 9.358 1.00 84.00 171 VAL A CA 1
ATOM 1417 C C . VAL A 1 171 ? -2.751 1.698 8.346 1.00 84.00 171 VAL A C 1
ATOM 1419 O O . VAL A 1 171 ? -1.722 1.135 8.721 1.00 84.00 171 VAL A O 1
ATOM 1422 N N . ILE A 1 172 ? -3.120 1.774 7.074 1.00 86.00 172 ILE A N 1
ATOM 1423 C CA . ILE A 1 172 ? -2.340 1.276 5.943 1.00 86.00 172 ILE A CA 1
ATOM 1424 C C . ILE A 1 172 ? -1.902 2.493 5.143 1.00 86.00 172 ILE A C 1
ATOM 1426 O O . ILE A 1 172 ? -2.715 3.339 4.783 1.00 86.00 172 ILE A O 1
ATOM 1430 N N . SER A 1 173 ? -0.612 2.590 4.859 1.00 86.00 173 SER A N 1
ATOM 1431 C CA . SER A 1 173 ? -0.086 3.600 3.948 1.00 86.00 173 SER A CA 1
ATOM 1432 C C . SER A 1 173 ? 0.876 2.951 2.974 1.00 86.00 173 SER A C 1
ATOM 1434 O O . SER A 1 173 ? 1.568 1.998 3.338 1.00 86.00 173 SER A O 1
ATOM 1436 N N . ALA A 1 174 ? 0.928 3.456 1.750 1.00 86.19 174 ALA A N 1
ATOM 1437 C CA . ALA A 1 174 ? 1.816 2.928 0.729 1.00 86.19 174 ALA A CA 1
ATOM 1438 C C . ALA A 1 174 ? 2.444 4.052 -0.094 1.00 86.19 174 ALA A C 1
ATOM 1440 O O . ALA A 1 174 ? 1.849 5.113 -0.294 1.00 86.19 174 ALA A O 1
ATOM 1441 N N . ASP A 1 175 ? 3.680 3.821 -0.525 1.00 86.19 175 ASP A N 1
ATOM 1442 C CA . ASP A 1 175 ? 4.464 4.776 -1.299 1.00 86.19 175 ASP A CA 1
ATOM 1443 C C . ASP A 1 175 ? 5.554 4.066 -2.107 1.00 86.19 175 ASP A C 1
ATOM 1445 O O . ASP A 1 175 ? 5.986 2.952 -1.780 1.00 86.19 175 ASP A O 1
ATOM 1449 N N . THR A 1 176 ? 6.008 4.743 -3.152 1.00 86.44 176 THR A N 1
ATOM 1450 C CA . THR A 1 176 ? 7.021 4.278 -4.101 1.00 86.44 176 THR A CA 1
ATOM 1451 C C . THR A 1 176 ? 8.245 5.180 -4.042 1.00 86.44 176 THR A C 1
ATOM 1453 O O . THR A 1 176 ? 8.108 6.400 -4.038 1.00 86.44 176 THR A O 1
ATOM 1456 N N . SER A 1 177 ? 9.448 4.604 -4.098 1.00 80.56 177 SER A N 1
ATOM 1457 C CA . SER A 1 177 ? 10.710 5.363 -4.086 1.00 80.56 177 SER A CA 1
ATOM 1458 C C . SER A 1 177 ? 10.846 6.355 -5.248 1.00 80.56 177 SER A C 1
ATOM 1460 O O . SER A 1 177 ? 11.609 7.311 -5.164 1.00 80.56 177 SER A O 1
ATOM 1462 N N . GLU A 1 178 ? 10.133 6.116 -6.349 1.00 74.25 178 GLU A N 1
ATOM 1463 C CA . GLU A 1 178 ? 10.102 6.983 -7.520 1.00 74.25 178 GLU A CA 1
ATOM 1464 C C . GLU A 1 178 ? 8.670 7.101 -8.046 1.00 74.25 178 GLU A C 1
ATOM 1466 O O . GLU A 1 178 ? 7.923 6.126 -8.026 1.00 74.25 178 GLU A O 1
ATOM 1471 N N . GLY A 1 179 ? 8.298 8.270 -8.577 1.00 67.12 179 GLY A N 1
ATOM 1472 C CA . GLY A 1 179 ? 6.969 8.543 -9.136 1.00 67.12 179 GLY A CA 1
ATOM 1473 C C . GLY A 1 179 ? 6.698 7.852 -10.477 1.00 67.12 179 GLY A C 1
ATOM 1474 O O . GLY A 1 179 ? 6.428 8.531 -11.463 1.00 67.12 179 GLY A O 1
ATOM 1475 N N . ALA A 1 180 ? 6.787 6.522 -10.530 1.00 75.00 180 ALA A N 1
ATOM 1476 C CA . ALA A 1 180 ? 6.445 5.712 -11.695 1.00 75.00 180 ALA A CA 1
ATOM 1477 C C . ALA A 1 180 ? 4.937 5.373 -11.678 1.00 75.00 180 ALA A C 1
ATOM 1479 O O . ALA A 1 180 ? 4.533 4.538 -10.866 1.00 75.00 180 ALA A O 1
ATOM 1480 N N . PRO A 1 181 ? 4.102 5.948 -12.571 1.00 80.25 181 PRO A N 1
ATOM 1481 C CA . PRO A 1 181 ? 2.640 5.831 -12.483 1.00 80.25 181 PRO A CA 1
ATOM 1482 C C . PRO A 1 181 ? 2.142 4.383 -12.487 1.00 80.25 181 PRO A C 1
ATOM 1484 O O . PRO A 1 181 ? 1.383 3.998 -11.615 1.00 80.25 181 PRO A O 1
ATOM 1487 N N . LYS A 1 182 ? 2.676 3.537 -13.380 1.00 80.75 182 LYS A N 1
ATOM 1488 C CA . LYS A 1 182 ? 2.277 2.120 -13.471 1.00 80.75 182 LYS A CA 1
ATOM 1489 C C . LYS A 1 182 ? 2.574 1.311 -12.203 1.00 80.75 182 LYS A C 1
ATOM 1491 O O . LYS A 1 182 ? 1.817 0.422 -11.850 1.00 80.75 182 LYS A O 1
ATOM 1496 N N . VAL A 1 183 ? 3.701 1.585 -11.542 1.00 83.31 183 VAL A N 1
ATOM 1497 C CA . VAL A 1 183 ? 4.071 0.894 -10.290 1.00 83.31 183 VAL A CA 1
ATOM 1498 C C . VAL A 1 183 ? 3.206 1.401 -9.148 1.00 83.31 183 VAL A C 1
ATOM 1500 O O . VAL A 1 183 ? 2.825 0.630 -8.274 1.00 83.31 183 VAL A O 1
ATOM 1503 N N . PHE A 1 184 ? 2.886 2.692 -9.178 1.00 85.19 184 PHE A N 1
ATOM 1504 C CA . PHE A 1 184 ? 1.997 3.314 -8.218 1.00 85.19 184 PHE A CA 1
ATOM 1505 C C . PHE A 1 184 ? 0.560 2.789 -8.323 1.00 85.19 184 PHE A C 1
ATOM 1507 O O . PHE A 1 184 ? -0.026 2.479 -7.293 1.00 85.19 184 PHE A O 1
ATOM 1514 N N . ASP A 1 185 ? 0.014 2.641 -9.532 1.00 83.25 185 ASP A N 1
ATOM 1515 C CA . ASP A 1 185 ? -1.333 2.097 -9.737 1.00 83.25 185 ASP A CA 1
ATOM 1516 C C . ASP A 1 185 ? -1.431 0.671 -9.183 1.00 83.25 185 ASP A C 1
ATOM 1518 O O . ASP A 1 185 ? -2.293 0.397 -8.354 1.00 83.25 185 ASP A O 1
ATOM 1522 N N . ASN A 1 186 ? -0.463 -0.192 -9.516 1.00 86.06 186 ASN A N 1
ATOM 1523 C CA . ASN A 1 186 ? -0.393 -1.542 -8.952 1.00 86.06 186 ASN A CA 1
ATOM 1524 C C . ASN A 1 186 ? -0.283 -1.523 -7.417 1.00 86.06 186 ASN A C 1
ATOM 1526 O O . ASN A 1 186 ? -0.941 -2.308 -6.744 1.00 86.06 186 ASN A O 1
ATOM 1530 N N . LEU A 1 187 ? 0.533 -0.627 -6.848 1.00 87.38 187 LEU A N 1
ATOM 1531 C CA . LEU A 1 187 ? 0.678 -0.491 -5.395 1.00 87.38 187 LEU A CA 1
ATOM 1532 C C . LEU A 1 187 ? -0.627 -0.043 -4.725 1.00 87.38 187 LEU A C 1
ATOM 1534 O O . LEU A 1 187 ? -0.954 -0.510 -3.635 1.00 87.38 187 LEU A O 1
ATOM 1538 N N . ARG A 1 188 ? -1.350 0.886 -5.354 1.00 85.12 188 ARG A N 1
ATOM 1539 C CA . ARG A 1 188 ? -2.644 1.366 -4.872 1.00 85.12 188 ARG A CA 1
ATOM 1540 C C . ARG A 1 188 ? -3.659 0.232 -4.863 1.00 85.12 188 ARG A C 1
ATOM 1542 O O . ARG A 1 188 ? -4.361 0.081 -3.868 1.00 85.12 188 ARG A O 1
ATOM 1549 N N . ASP A 1 189 ? -3.703 -0.557 -5.928 1.00 86.19 189 ASP A N 1
ATOM 1550 C CA . ASP A 1 189 ? -4.637 -1.672 -6.051 1.00 86.19 189 ASP A CA 1
ATOM 1551 C C . ASP A 1 189 ? -4.298 -2.773 -5.026 1.00 86.19 189 ASP A C 1
ATOM 1553 O O . ASP A 1 189 ? -5.168 -3.177 -4.260 1.00 86.19 189 ASP A O 1
ATOM 1557 N N . GLU A 1 190 ? -3.020 -3.147 -4.877 1.00 87.31 190 GLU A N 1
ATOM 1558 C CA . GLU A 1 190 ? -2.556 -4.100 -3.849 1.00 87.31 190 GLU A CA 1
ATOM 1559 C C . GLU A 1 190 ? -2.887 -3.628 -2.411 1.00 87.31 190 GLU A C 1
ATOM 1561 O O . GLU A 1 190 ? -3.274 -4.427 -1.551 1.00 87.31 190 GLU A O 1
ATOM 1566 N N . ALA A 1 191 ? -2.749 -2.327 -2.125 1.00 86.38 191 ALA A N 1
ATOM 1567 C CA . ALA A 1 191 ? -3.089 -1.749 -0.823 1.00 86.38 191 ALA A CA 1
ATOM 1568 C C . ALA A 1 191 ? -4.608 -1.698 -0.575 1.00 86.38 191 ALA A C 1
ATOM 1570 O O . ALA A 1 191 ? -5.051 -1.937 0.553 1.00 86.38 191 ALA A O 1
ATOM 1571 N N . ALA A 1 192 ? -5.396 -1.413 -1.615 1.00 84.62 192 ALA A N 1
ATOM 1572 C CA . ALA A 1 192 ? -6.851 -1.438 -1.558 1.00 84.62 192 ALA A CA 1
ATOM 1573 C C . ALA A 1 192 ? -7.374 -2.863 -1.340 1.00 84.62 192 ALA A C 1
ATOM 1575 O O . ALA A 1 192 ? -8.258 -3.062 -0.514 1.00 84.62 192 ALA A O 1
ATOM 1576 N N . GLU A 1 193 ? -6.786 -3.868 -1.990 1.00 86.75 193 GLU A N 1
ATOM 1577 C CA . GLU A 1 193 ? -7.137 -5.273 -1.768 1.00 86.75 193 GLU A CA 1
ATOM 1578 C C . GLU A 1 193 ? -6.812 -5.733 -0.341 1.00 86.75 193 GLU A C 1
ATOM 1580 O O . GLU A 1 193 ? -7.622 -6.423 0.278 1.00 86.75 193 GLU A O 1
ATOM 1585 N N . LEU A 1 194 ? -5.670 -5.314 0.224 1.00 87.00 194 LEU A N 1
ATOM 1586 C CA . LEU A 1 194 ? -5.353 -5.579 1.632 1.00 87.00 194 LEU A CA 1
ATOM 1587 C C . LEU A 1 194 ? -6.399 -4.943 2.564 1.00 87.00 194 LEU A C 1
ATOM 1589 O O . LEU A 1 194 ? -6.855 -5.582 3.514 1.00 87.00 194 LEU A O 1
ATOM 1593 N N . TYR A 1 195 ? -6.796 -3.697 2.293 1.00 85.88 195 TYR A N 1
ATOM 1594 C CA . TYR A 1 195 ? -7.860 -3.019 3.034 1.00 85.88 195 TYR A CA 1
ATOM 1595 C C . TYR A 1 195 ? -9.198 -3.762 2.924 1.00 85.88 195 TYR A C 1
ATOM 1597 O O . TYR A 1 195 ? -9.868 -3.978 3.937 1.00 85.88 195 TYR A O 1
ATOM 1605 N N . ASP A 1 196 ? -9.571 -4.186 1.719 1.00 83.94 196 ASP A N 1
ATOM 1606 C CA . ASP A 1 196 ? -10.797 -4.927 1.437 1.00 83.94 196 ASP A CA 1
ATOM 1607 C C . ASP A 1 196 ? -10.807 -6.288 2.133 1.00 83.94 196 ASP A C 1
ATOM 1609 O O . ASP A 1 196 ? -11.819 -6.673 2.717 1.00 83.94 196 ASP A O 1
ATOM 1613 N N . LEU A 1 197 ? -9.682 -7.005 2.125 1.00 85.62 197 LEU A N 1
ATOM 1614 C CA . LEU A 1 197 ? -9.521 -8.288 2.805 1.00 85.62 197 LEU A CA 1
ATOM 1615 C C . LEU A 1 197 ? -9.764 -8.142 4.306 1.00 85.62 197 LEU A C 1
ATOM 1617 O O . LEU A 1 197 ? -10.549 -8.895 4.891 1.00 85.62 197 LEU A O 1
ATOM 1621 N N . ILE A 1 198 ? -9.120 -7.152 4.926 1.00 85.88 198 ILE A N 1
ATOM 1622 C CA . ILE A 1 198 ? -9.274 -6.863 6.353 1.00 85.88 198 ILE A CA 1
ATOM 1623 C C . ILE A 1 198 ? -10.721 -6.456 6.654 1.00 85.88 198 ILE A C 1
ATOM 1625 O O . ILE A 1 198 ? -11.330 -6.961 7.601 1.00 85.88 198 ILE A O 1
ATOM 1629 N N . SER A 1 199 ? -11.286 -5.585 5.820 1.00 81.12 199 SER A N 1
ATOM 1630 C CA . SER A 1 199 ? -12.653 -5.100 5.967 1.00 81.12 199 SER A CA 1
ATOM 1631 C C . SER A 1 199 ? -13.655 -6.247 5.856 1.00 81.12 199 SER A C 1
ATOM 1633 O O . SER A 1 199 ? -14.452 -6.440 6.757 1.00 81.12 199 SER A O 1
ATOM 1635 N N . ARG A 1 200 ? -13.584 -7.105 4.839 1.00 81.69 200 ARG A N 1
ATOM 1636 C CA . ARG A 1 200 ? -14.521 -8.233 4.683 1.00 81.69 200 ARG A CA 1
ATOM 1637 C C . ARG A 1 200 ? -14.388 -9.277 5.792 1.00 81.69 200 ARG A C 1
ATOM 1639 O O . ARG A 1 200 ? -15.398 -9.803 6.257 1.00 81.69 200 ARG A O 1
ATOM 1646 N N . LYS A 1 201 ? -13.157 -9.594 6.214 1.00 80.69 201 LYS A N 1
ATOM 1647 C CA . LYS A 1 201 ? -12.906 -10.637 7.223 1.00 80.69 201 LYS A CA 1
ATOM 1648 C C . LYS A 1 201 ? -13.371 -10.206 8.619 1.00 80.69 201 LYS A C 1
ATOM 1650 O O . LYS A 1 201 ? -13.930 -11.025 9.348 1.00 80.69 201 LYS A O 1
ATOM 1655 N N . TYR A 1 202 ? -13.170 -8.937 8.983 1.00 75.38 202 TYR A N 1
ATOM 1656 C CA . TYR A 1 202 ? -13.397 -8.449 10.351 1.00 75.38 202 TYR A CA 1
ATOM 1657 C C . TYR A 1 202 ? -14.576 -7.472 10.490 1.00 75.38 202 TYR A C 1
ATOM 1659 O O . TYR A 1 202 ? -15.103 -7.303 11.589 1.00 75.38 202 TYR A O 1
ATOM 1667 N N . ILE A 1 203 ? -15.061 -6.894 9.392 1.00 70.19 203 ILE A N 1
ATOM 1668 C CA . ILE A 1 203 ? -16.313 -6.131 9.312 1.00 70.19 203 ILE A CA 1
ATOM 1669 C C . ILE A 1 203 ? -17.368 -7.055 8.690 1.00 70.19 203 ILE A C 1
ATOM 1671 O O . ILE A 1 203 ? -17.735 -6.930 7.525 1.00 70.19 203 ILE A O 1
ATOM 1675 N N . ARG A 1 204 ? -17.865 -8.033 9.461 1.00 52.59 204 ARG A N 1
ATOM 1676 C CA . ARG A 1 204 ? -19.104 -8.732 9.072 1.00 52.59 204 ARG A CA 1
ATOM 1677 C C . ARG A 1 204 ? -20.224 -7.698 8.919 1.00 52.59 204 ARG A C 1
ATOM 1679 O O . ARG A 1 204 ? -20.285 -6.762 9.717 1.00 52.59 204 ARG A O 1
ATOM 1686 N N . GLU A 1 205 ? -21.075 -7.895 7.907 1.00 42.03 205 GLU A N 1
ATOM 1687 C CA . GLU A 1 205 ? -22.216 -7.045 7.540 1.00 42.03 205 GLU A CA 1
ATOM 1688 C C . GLU A 1 205 ? -22.891 -6.364 8.739 1.00 42.03 205 GLU A C 1
ATOM 1690 O O . GLU A 1 205 ? -23.052 -6.979 9.802 1.00 42.03 205 GLU A O 1
ATOM 1695 N N . PRO A 1 206 ? -23.317 -5.100 8.581 1.00 38.50 206 PRO A N 1
ATOM 1696 C CA . PRO A 1 206 ? -23.797 -4.286 9.679 1.00 38.50 206 PRO A CA 1
ATOM 1697 C C . PRO A 1 206 ? -25.000 -4.952 10.352 1.00 38.50 206 PRO A C 1
ATOM 1699 O O . PRO A 1 206 ? -26.145 -4.786 9.935 1.00 38.50 206 PRO A O 1
ATOM 1702 N N . LYS A 1 207 ? -24.781 -5.589 11.506 1.00 35.34 207 LYS A N 1
ATOM 1703 C CA . LYS A 1 207 ? -25.794 -5.566 12.563 1.00 35.34 207 LYS A CA 1
ATOM 1704 C C . LYS A 1 207 ? -25.945 -4.103 12.952 1.00 35.34 207 LYS A C 1
ATOM 1706 O O . LYS A 1 207 ? -25.162 -3.633 13.764 1.00 35.34 207 LYS A O 1
ATOM 1711 N N . LYS A 1 208 ? -26.881 -3.400 12.295 1.00 35.50 208 LYS A N 1
ATOM 1712 C CA . LYS A 1 208 ? -27.215 -1.975 12.475 1.00 35.50 208 LYS A CA 1
ATOM 1713 C C . LYS A 1 208 ? -25.992 -1.142 12.850 1.00 35.50 208 LYS A C 1
ATOM 1715 O O . LYS A 1 208 ? -25.691 -0.955 14.025 1.00 35.50 208 LYS A O 1
ATOM 1720 N N . SER A 1 209 ? -25.302 -0.662 11.821 1.00 32.22 209 SER A N 1
ATOM 1721 C CA . SER A 1 209 ? -24.126 0.186 11.948 1.00 32.22 209 SER A CA 1
ATOM 1722 C C . SER A 1 209 ? -24.321 1.232 13.058 1.00 32.22 209 SER A C 1
ATOM 1724 O O . SER A 1 209 ? -25.188 2.100 12.957 1.00 32.22 209 SER A O 1
ATOM 1726 N N . MET A 1 210 ? -23.484 1.174 14.093 1.00 38.50 210 MET A N 1
ATOM 1727 C CA . MET A 1 210 ? -23.050 2.373 14.805 1.00 38.50 210 MET A CA 1
ATOM 1728 C C . MET A 1 210 ? -21.956 3.030 13.957 1.00 38.50 210 MET A C 1
ATOM 1730 O O . MET A 1 210 ? -20.802 3.124 14.358 1.00 38.50 210 MET A O 1
ATOM 1734 N N . VAL A 1 211 ? -22.318 3.440 12.744 1.00 35.00 211 VAL A N 1
ATOM 1735 C CA . VAL A 1 211 ? -21.602 4.479 12.015 1.00 35.00 211 VAL A CA 1
ATOM 1736 C C . VAL A 1 211 ? -22.349 5.754 12.366 1.00 35.00 211 VAL A C 1
ATOM 1738 O O . VAL A 1 211 ? -23.524 5.896 12.032 1.00 35.00 211 VAL A O 1
ATOM 1741 N N . LYS A 1 212 ? -21.699 6.664 13.098 1.00 38.81 212 LYS A N 1
ATOM 1742 C CA . LYS A 1 212 ? -22.153 8.056 13.126 1.00 38.81 212 LYS A CA 1
ATOM 1743 C C . LYS A 1 212 ? -22.079 8.553 11.677 1.00 38.81 212 LYS A C 1
ATOM 1745 O O . LYS A 1 212 ? -20.977 8.533 11.125 1.00 38.81 212 LYS A O 1
ATOM 1750 N N . PRO A 1 213 ? -23.197 8.953 11.047 1.00 34.59 213 PRO A N 1
ATOM 1751 C CA . PRO A 1 213 ? -23.124 9.666 9.785 1.00 34.59 213 PRO A CA 1
ATOM 1752 C C . PRO A 1 213 ? -22.460 11.023 10.029 1.00 34.59 213 PRO A C 1
ATOM 1754 O O . PRO A 1 213 ? -22.320 11.450 11.178 1.00 34.59 213 PRO A O 1
ATOM 1757 N N . ALA A 1 214 ? -22.050 11.653 8.930 1.00 37.72 214 ALA A N 1
ATOM 1758 C CA . ALA A 1 214 ? -21.534 13.011 8.829 1.00 37.72 214 ALA A CA 1
ATOM 1759 C C . ALA A 1 214 ? -22.000 13.937 9.961 1.00 37.72 214 ALA A C 1
ATOM 1761 O O . ALA A 1 214 ? -23.174 13.936 10.323 1.00 37.72 214 ALA A O 1
ATOM 1762 N N . THR A 1 215 ? -21.052 14.705 10.501 1.00 42.69 215 THR A N 1
ATOM 1763 C CA . THR A 1 215 ? -21.228 15.770 11.492 1.00 42.69 215 THR A CA 1
ATOM 1764 C C . THR A 1 215 ? -22.597 16.436 11.331 1.00 42.69 215 THR A C 1
ATOM 1766 O O . THR A 1 215 ? -22.777 17.261 10.439 1.00 42.69 215 THR A O 1
ATOM 1769 N N . LYS A 1 216 ? -23.577 16.031 12.155 1.00 53.47 216 LYS A N 1
ATOM 1770 C CA . LYS A 1 216 ? -24.883 16.692 12.199 1.00 53.47 216 LYS A CA 1
ATOM 1771 C C . LYS A 1 216 ? -24.636 18.155 12.541 1.00 53.47 216 LYS A C 1
ATOM 1773 O O . LYS A 1 216 ? -23.824 18.451 13.424 1.00 53.47 216 LYS A O 1
ATOM 1778 N N . SER A 1 217 ? -25.301 19.054 11.826 1.00 58.50 217 SER A N 1
ATOM 1779 C CA . SER A 1 217 ? -25.289 20.476 12.166 1.00 58.50 217 SER A CA 1
ATOM 1780 C C . SER A 1 217 ? -25.700 20.637 13.636 1.00 58.50 217 SER A C 1
ATOM 1782 O O . SER A 1 217 ? -26.586 19.924 14.113 1.00 58.50 217 SER A O 1
ATOM 1784 N N . ARG A 1 218 ? -25.072 21.567 14.372 1.00 59.56 218 ARG A N 1
ATOM 1785 C CA . ARG A 1 218 ? -25.452 21.879 15.767 1.00 59.56 218 ARG A CA 1
ATOM 1786 C C . ARG A 1 218 ? -26.946 22.214 15.888 1.00 59.56 218 ARG A C 1
ATOM 1788 O O . ARG A 1 218 ? -27.545 21.949 16.924 1.00 59.56 218 ARG A O 1
ATOM 1795 N N . GLU A 1 219 ? -27.551 22.723 14.818 1.00 59.47 219 GLU A N 1
ATOM 1796 C CA . GLU A 1 219 ? -28.986 23.001 14.725 1.00 59.47 219 GLU A CA 1
ATOM 1797 C C . GLU A 1 219 ? -29.827 21.716 14.702 1.00 59.47 219 GLU A C 1
ATOM 1799 O O . GLU A 1 219 ? -30.835 21.630 15.397 1.00 59.47 219 GLU A O 1
ATOM 1804 N N . GLU A 1 220 ? -29.392 20.672 13.987 1.00 67.62 220 GLU A N 1
ATOM 1805 C CA . GLU A 1 220 ? -30.099 19.383 13.938 1.00 67.62 220 GLU A CA 1
ATOM 1806 C C . GLU A 1 220 ? -30.084 18.668 15.298 1.00 67.62 220 GLU A C 1
ATOM 1808 O O . GLU A 1 220 ? -31.061 18.017 15.672 1.00 67.62 220 GLU A O 1
ATOM 1813 N N . GLU A 1 221 ? -29.001 18.812 16.067 1.00 70.44 221 GLU A N 1
ATOM 1814 C CA . GLU A 1 221 ? -28.899 18.276 17.430 1.00 70.44 221 GLU A CA 1
ATOM 1815 C C . GLU A 1 221 ? -29.813 19.030 18.414 1.00 70.44 221 GLU A C 1
ATOM 1817 O O . GLU A 1 221 ? -30.462 18.411 19.264 1.00 70.44 221 GLU A O 1
ATOM 1822 N N . LEU A 1 222 ? -29.933 20.355 18.269 1.00 68.94 222 LEU A N 1
ATOM 1823 C CA . LEU A 1 222 ? -30.849 21.175 19.068 1.00 68.94 222 LEU A CA 1
ATOM 1824 C C . LEU A 1 222 ? -32.318 20.856 18.754 1.00 68.94 222 LEU A C 1
ATOM 1826 O O . LEU A 1 222 ? -33.105 20.641 19.680 1.00 68.94 222 LEU A O 1
ATOM 1830 N N . VAL A 1 223 ? -32.677 20.716 17.475 1.00 75.75 223 VAL A N 1
ATOM 1831 C CA . VAL A 1 223 ? -34.032 20.324 17.050 1.00 75.75 223 VAL A CA 1
ATOM 1832 C C . VAL A 1 223 ? -34.390 18.922 17.558 1.00 75.75 223 VAL A C 1
ATOM 1834 O O . VAL A 1 223 ? -35.507 18.697 18.038 1.00 75.75 223 VAL A O 1
ATOM 1837 N N . GLU A 1 224 ? -33.447 17.975 17.535 1.00 80.06 224 GLU A N 1
ATOM 1838 C CA . GLU A 1 224 ? -33.658 16.627 18.073 1.00 80.06 224 GLU A CA 1
ATOM 1839 C C . GLU A 1 224 ? -33.907 16.655 19.595 1.00 80.06 224 GLU A C 1
ATOM 1841 O O . GLU A 1 224 ? -34.797 15.958 20.097 1.00 80.06 224 GLU A O 1
ATOM 1846 N N . ASN A 1 225 ? -33.178 17.497 20.335 1.00 76.50 225 ASN A N 1
ATOM 1847 C CA . ASN A 1 225 ? -33.346 17.654 21.781 1.00 76.50 225 ASN A CA 1
ATOM 1848 C C . ASN A 1 225 ? -34.679 18.328 22.148 1.00 76.50 225 ASN A C 1
ATOM 1850 O O . ASN A 1 225 ? -35.385 17.824 23.027 1.00 76.50 225 ASN A O 1
ATOM 1854 N N . ILE A 1 226 ? -35.093 19.376 21.428 1.00 75.31 226 ILE A N 1
ATOM 1855 C CA . ILE A 1 226 ? -36.417 20.006 21.601 1.00 75.31 226 ILE A CA 1
ATOM 1856 C C . ILE A 1 226 ? -37.532 18.985 21.325 1.00 75.31 226 ILE A C 1
ATOM 1858 O O . ILE A 1 226 ? -38.495 18.868 22.091 1.00 75.31 226 ILE A O 1
ATOM 1862 N N . THR A 1 227 ? -37.381 18.173 20.275 1.00 82.69 227 THR A N 1
ATOM 1863 C CA . THR A 1 227 ? -38.354 17.130 19.912 1.00 82.69 227 THR A CA 1
ATOM 1864 C C . THR A 1 227 ? -38.450 16.042 20.988 1.00 82.69 227 THR A C 1
ATOM 1866 O O . THR A 1 227 ? -39.554 15.625 21.351 1.00 82.69 227 THR A O 1
ATOM 1869 N N . LYS A 1 228 ? -37.321 15.619 21.575 1.00 83.94 228 LYS A N 1
ATOM 1870 C CA . LYS A 1 228 ? -37.296 14.672 22.705 1.00 83.94 228 LYS A CA 1
ATOM 1871 C C . LYS A 1 228 ? -37.991 15.234 23.943 1.00 83.94 228 LYS A C 1
ATOM 1873 O O . LYS A 1 228 ? -38.790 14.526 24.557 1.00 83.94 228 LYS A O 1
ATOM 1878 N N . VAL A 1 229 ? -37.743 16.497 24.295 1.00 82.31 229 VAL A N 1
ATOM 1879 C CA . VAL A 1 229 ? -38.404 17.137 25.442 1.00 82.31 229 VAL A CA 1
ATOM 1880 C C . VAL A 1 229 ? -39.915 17.252 25.208 1.00 82.31 229 VAL A C 1
ATOM 1882 O O . VAL A 1 229 ? -40.693 16.906 26.098 1.00 82.31 229 VAL A O 1
ATOM 1885 N N . ASN A 1 230 ? -40.359 17.615 23.999 1.00 80.38 230 ASN A N 1
ATOM 1886 C CA . ASN A 1 230 ? -41.785 17.644 23.648 1.00 80.38 230 ASN A CA 1
ATOM 1887 C C . ASN A 1 230 ? -42.442 16.253 23.745 1.00 80.38 230 ASN A C 1
ATOM 1889 O O . ASN A 1 230 ? -43.544 16.126 24.288 1.00 80.38 230 ASN A O 1
ATOM 1893 N N . ASN A 1 231 ? -41.757 15.196 23.300 1.00 86.62 231 ASN A N 1
ATOM 1894 C CA . ASN A 1 231 ? -42.242 13.819 23.441 1.00 86.62 231 ASN A CA 1
ATOM 1895 C C . ASN A 1 231 ? -42.328 13.383 24.911 1.00 86.62 231 ASN A C 1
ATOM 1897 O O . ASN A 1 231 ? -43.292 12.718 25.302 1.00 86.62 231 ASN A O 1
ATOM 1901 N N . ASN A 1 232 ? -41.380 13.803 25.750 1.00 83.19 232 ASN A N 1
ATOM 1902 C CA . ASN A 1 232 ? -41.418 13.545 27.189 1.00 83.19 232 ASN A CA 1
ATOM 1903 C C . ASN A 1 232 ? -42.564 14.300 27.877 1.00 83.19 232 ASN A C 1
ATOM 1905 O O . ASN A 1 232 ? -43.247 13.717 28.717 1.00 83.19 232 ASN A O 1
ATOM 1909 N N . ILE A 1 233 ? -42.838 15.550 27.484 1.00 83.50 233 ILE A N 1
ATOM 1910 C CA . ILE A 1 233 ? -43.999 16.319 27.959 1.00 83.50 233 ILE A CA 1
ATOM 1911 C C . ILE A 1 233 ? -45.303 15.615 27.572 1.00 83.50 233 ILE A C 1
ATOM 1913 O O . ILE A 1 233 ? -46.188 15.464 28.417 1.00 83.50 233 ILE A O 1
ATOM 1917 N N . ARG A 1 234 ? -45.421 15.151 26.321 1.00 83.75 234 ARG A N 1
ATOM 1918 C CA . ARG A 1 234 ? -46.600 14.418 25.837 1.00 83.75 234 ARG A CA 1
ATOM 1919 C C . ARG A 1 234 ? -46.802 13.119 26.615 1.00 83.75 234 ARG A C 1
ATOM 1921 O O . ARG A 1 234 ? -47.869 12.905 27.174 1.00 83.75 234 ARG A O 1
ATOM 1928 N N . THR A 1 235 ? -45.745 12.328 26.765 1.00 86.25 235 THR A N 1
ATOM 1929 C CA . THR A 1 235 ? -45.781 11.068 27.522 1.00 86.25 235 THR A CA 1
ATOM 1930 C C . THR A 1 235 ? -46.106 11.297 29.001 1.00 86.25 235 THR A C 1
ATOM 1932 O O . THR A 1 235 ? -46.812 10.499 29.615 1.00 86.25 235 THR A O 1
ATOM 1935 N N . LEU A 1 236 ? -45.608 12.383 29.600 1.00 83.88 236 LEU A N 1
ATOM 1936 C CA . LEU A 1 236 ? -45.914 12.749 30.981 1.00 83.88 236 LEU A CA 1
ATOM 1937 C C . LEU A 1 236 ? -47.383 13.175 31.140 1.00 83.88 236 LEU A C 1
ATOM 1939 O O . LEU A 1 236 ? -48.014 12.774 32.116 1.00 83.88 236 LEU A O 1
ATOM 1943 N N . ARG A 1 237 ? -47.943 13.925 30.178 1.00 79.75 237 ARG A N 1
ATOM 1944 C CA . ARG A 1 237 ? -49.382 14.248 30.134 1.00 79.75 237 ARG A CA 1
ATOM 1945 C C . ARG A 1 237 ? -50.230 12.995 29.987 1.00 79.75 237 ARG A C 1
ATOM 1947 O O . ARG A 1 237 ? -51.156 12.822 30.767 1.00 79.75 237 ARG A O 1
ATOM 1954 N N . ASP A 1 238 ? -49.871 12.094 29.080 1.00 85.12 238 ASP A N 1
ATOM 1955 C CA . ASP A 1 238 ? -50.600 10.839 28.881 1.00 85.12 238 ASP A CA 1
ATOM 1956 C C . ASP A 1 238 ? -50.557 9.971 30.146 1.00 85.12 238 ASP A C 1
ATOM 1958 O O . ASP A 1 238 ? -51.559 9.380 30.543 1.00 85.12 238 ASP A O 1
ATOM 1962 N N . LYS A 1 239 ? -49.416 9.918 30.843 1.00 81.69 239 LYS A N 1
ATOM 1963 C CA . LYS A 1 239 ? -49.296 9.207 32.125 1.00 81.69 239 LYS A CA 1
ATOM 1964 C C . LYS A 1 239 ? -50.114 9.857 33.244 1.00 81.69 239 LYS A C 1
ATOM 1966 O O . LYS A 1 239 ? -50.637 9.129 34.083 1.00 81.69 239 LYS A O 1
ATOM 1971 N N . PHE A 1 240 ? -50.239 11.181 33.255 1.00 81.81 240 PHE A N 1
ATOM 1972 C CA . PHE A 1 240 ? -51.073 11.903 34.217 1.00 81.81 240 PHE A CA 1
ATOM 1973 C C . PHE A 1 240 ? -52.570 11.708 33.944 1.00 81.81 240 PHE A C 1
ATOM 1975 O O . PHE A 1 240 ? -53.304 11.349 34.858 1.00 81.81 240 PHE A O 1
ATOM 1982 N N . ILE A 1 241 ? -53.005 11.835 32.685 1.00 80.00 241 ILE A N 1
ATOM 1983 C CA . ILE A 1 241 ? -54.398 11.606 32.256 1.00 80.00 241 ILE A CA 1
ATOM 1984 C C . ILE A 1 241 ? -54.836 10.170 32.571 1.00 80.00 241 ILE A C 1
ATOM 1986 O O . ILE A 1 241 ? -55.949 9.946 33.033 1.00 80.00 241 ILE A O 1
ATOM 1990 N N . ASN A 1 242 ? -53.936 9.198 32.399 1.00 82.06 242 ASN A N 1
ATOM 1991 C CA . ASN A 1 242 ? -54.181 7.796 32.746 1.00 82.06 242 ASN A CA 1
ATOM 1992 C C . ASN A 1 242 ? -54.032 7.491 34.255 1.00 82.06 242 ASN A C 1
ATOM 1994 O O . ASN A 1 242 ? -53.958 6.320 34.630 1.00 82.06 242 ASN A O 1
ATOM 1998 N N . GLY A 1 243 ? -53.911 8.510 35.115 1.00 75.25 243 GLY A N 1
ATOM 1999 C CA . GLY A 1 243 ? -53.844 8.370 36.575 1.00 75.25 243 GLY A CA 1
ATOM 2000 C C . GLY A 1 243 ? -52.577 7.696 37.113 1.00 75.25 243 GLY A C 1
ATOM 2001 O O . GLY A 1 243 ? -52.520 7.333 38.284 1.00 75.25 243 GLY A O 1
ATOM 2002 N N . ARG A 1 244 ? -51.541 7.510 36.283 1.00 74.94 244 ARG A N 1
ATOM 2003 C CA . ARG A 1 244 ? -50.310 6.780 36.648 1.00 74.94 244 ARG A CA 1
ATOM 2004 C C . ARG A 1 244 ? -49.285 7.633 37.396 1.00 74.94 244 ARG A C 1
ATOM 2006 O O . ARG A 1 244 ? -48.241 7.118 37.789 1.00 74.94 244 ARG A O 1
ATOM 2013 N N . VAL A 1 245 ? -49.529 8.934 37.542 1.00 77.62 245 VAL A N 1
ATOM 2014 C CA . VAL A 1 245 ? -48.617 9.889 38.186 1.00 77.62 245 VAL A CA 1
ATOM 2015 C C . VAL A 1 245 ? -49.434 10.831 39.062 1.00 77.62 245 VAL A C 1
ATOM 2017 O O . VAL A 1 245 ? -50.439 11.369 38.608 1.00 77.62 245 VAL A O 1
ATOM 2020 N N . SER A 1 246 ? -48.998 11.050 40.305 1.00 80.06 246 SER A N 1
ATOM 2021 C CA . SER A 1 246 ? -49.653 11.998 41.211 1.00 80.06 246 SER A CA 1
ATOM 2022 C C . SER A 1 246 ? -49.460 13.444 40.753 1.00 80.06 246 SER A C 1
ATOM 2024 O O . SER A 1 246 ? -48.427 13.799 40.184 1.00 80.06 246 SER A O 1
ATOM 2026 N N . GLU A 1 247 ? -50.429 14.305 41.052 1.00 78.69 247 GLU A N 1
ATOM 2027 C CA . GLU A 1 247 ? -50.434 15.717 40.646 1.00 78.69 247 GLU A CA 1
ATOM 2028 C C . GLU A 1 247 ? -49.189 16.486 41.118 1.00 78.69 247 GLU A C 1
ATOM 2030 O O . GLU A 1 247 ? -48.572 17.228 40.351 1.00 78.69 247 GLU A O 1
ATOM 2035 N N . ALA A 1 248 ? -48.726 16.221 42.343 1.00 79.19 248 ALA A N 1
ATOM 2036 C CA . ALA A 1 248 ? -47.493 16.804 42.871 1.00 79.19 248 ALA A CA 1
ATOM 2037 C C . ALA A 1 248 ? -46.244 16.392 42.064 1.00 79.19 248 ALA A C 1
ATOM 2039 O O . ALA A 1 248 ? -45.347 17.206 41.834 1.00 79.19 248 ALA A O 1
ATOM 2040 N N . THR A 1 249 ? -46.188 15.140 41.602 1.00 78.31 249 THR A N 1
ATOM 2041 C CA . THR A 1 249 ? -45.075 14.615 40.791 1.00 78.31 249 THR A CA 1
ATOM 2042 C C . THR A 1 249 ? -45.148 15.131 39.356 1.00 78.31 249 THR A C 1
ATOM 2044 O O . THR A 1 249 ? -44.125 15.489 38.771 1.00 78.31 249 THR A O 1
ATOM 2047 N N . PHE A 1 250 ? -46.359 15.240 38.809 1.00 81.88 250 PHE A N 1
ATOM 2048 C CA . PHE A 1 250 ? -46.607 15.811 37.492 1.00 81.88 250 PHE A CA 1
ATOM 2049 C C . PHE A 1 250 ? -46.168 17.276 37.425 1.00 81.88 250 PHE A C 1
ATOM 2051 O O . PHE A 1 250 ? -45.391 17.631 36.543 1.00 81.88 250 PHE A O 1
ATOM 2058 N N . ASN A 1 251 ? -46.569 18.106 38.390 1.00 81.56 251 ASN A N 1
ATOM 2059 C CA . ASN A 1 251 ? -46.224 19.529 38.407 1.00 81.56 251 ASN A CA 1
ATOM 2060 C C . ASN A 1 251 ? -44.708 19.766 38.557 1.00 81.56 251 ASN A C 1
ATOM 2062 O O . ASN A 1 251 ? -44.140 20.645 37.897 1.00 81.56 251 ASN A O 1
ATOM 2066 N N . ARG A 1 252 ? -44.015 18.941 39.353 1.00 83.88 252 ARG A N 1
ATOM 2067 C CA . ARG A 1 252 ? -42.546 18.988 39.476 1.00 83.88 252 ARG A CA 1
ATOM 2068 C C . ARG A 1 252 ? -41.839 18.603 38.175 1.00 83.88 252 ARG A C 1
ATOM 2070 O O . ARG A 1 252 ? -40.975 19.339 37.709 1.00 83.88 252 ARG A O 1
ATOM 2077 N N . LEU A 1 253 ? -42.220 17.486 37.557 1.00 82.12 253 LEU A N 1
ATOM 2078 C CA . LEU A 1 253 ? -41.578 17.030 36.320 1.00 82.12 253 LEU A CA 1
ATOM 2079 C C . LEU A 1 253 ? -41.926 17.926 35.125 1.00 82.12 253 LEU A C 1
ATOM 2081 O O . LEU A 1 253 ? -41.061 18.216 34.305 1.00 82.12 253 LEU A O 1
ATOM 2085 N N . MET A 1 254 ? -43.159 18.426 35.055 1.00 82.75 254 MET A N 1
ATOM 2086 C CA . MET A 1 254 ? -43.602 19.344 34.008 1.00 82.75 254 MET A CA 1
ATOM 2087 C C . MET A 1 254 ? -42.868 20.686 34.085 1.00 82.75 254 MET A C 1
ATOM 2089 O O . MET A 1 254 ? -42.476 21.222 33.053 1.00 82.75 254 MET A O 1
ATOM 2093 N N . SER A 1 255 ? -42.646 21.227 35.288 1.00 82.44 255 SER A N 1
ATOM 2094 C CA . SER A 1 255 ? -41.877 22.470 35.454 1.00 82.44 255 SER A CA 1
ATOM 2095 C C . SER A 1 255 ? -40.397 22.295 35.106 1.00 82.44 255 SER A C 1
ATOM 2097 O O . SER A 1 255 ? -39.828 23.176 34.464 1.00 82.44 255 SER A O 1
ATOM 2099 N N . SER A 1 256 ? -39.789 21.152 35.441 1.00 82.06 256 SER A N 1
ATOM 2100 C CA . SER A 1 256 ? -38.419 20.832 35.013 1.00 82.06 256 SER A CA 1
ATOM 2101 C C . SER A 1 256 ? -38.316 20.709 33.492 1.00 82.06 256 SER A C 1
ATOM 2103 O O . SER A 1 256 ? -37.476 21.362 32.882 1.00 82.06 256 SER A O 1
ATOM 2105 N N . LEU A 1 257 ? -39.213 19.942 32.862 1.00 82.69 257 LEU A N 1
ATOM 2106 C CA . LEU A 1 257 ? -39.206 19.738 31.410 1.00 82.69 257 LEU A CA 1
ATOM 2107 C C . LEU A 1 257 ? -39.491 21.031 30.635 1.00 82.69 257 LEU A C 1
ATOM 2109 O O . LEU A 1 257 ? -38.930 21.228 29.562 1.00 82.69 257 LEU A O 1
ATOM 2113 N N . LYS A 1 258 ? -40.327 21.928 31.173 1.00 82.88 258 LYS A N 1
ATOM 2114 C CA . LYS A 1 258 ? -40.535 23.264 30.595 1.00 82.88 258 LYS A CA 1
ATOM 2115 C C . LYS A 1 258 ? -39.274 24.127 30.671 1.00 82.88 258 LYS A C 1
ATOM 2117 O O . LYS A 1 258 ? -38.916 24.722 29.664 1.00 82.88 258 LYS A O 1
ATOM 2122 N N . LYS A 1 259 ? -38.572 24.141 31.810 1.00 83.25 259 LYS A N 1
ATOM 2123 C CA . LYS A 1 259 ? -37.300 24.873 31.950 1.00 83.25 259 LYS A CA 1
ATOM 2124 C C . LYS A 1 259 ? -36.217 24.341 31.015 1.00 83.25 259 LYS A C 1
ATOM 2126 O O . LYS A 1 259 ? -35.444 25.121 30.469 1.00 83.25 259 LYS A O 1
ATOM 2131 N N . ASP A 1 260 ? -36.153 23.025 30.830 1.00 73.88 260 ASP A N 1
ATOM 2132 C CA . ASP A 1 260 ? -35.192 22.422 29.905 1.00 73.88 260 ASP A CA 1
ATOM 2133 C C . ASP A 1 260 ? -35.551 22.747 28.451 1.00 73.88 260 ASP A C 1
ATOM 2135 O O . ASP A 1 260 ? -34.668 23.098 27.672 1.00 73.88 260 ASP A O 1
ATOM 2139 N N . LYS A 1 261 ? -36.844 22.734 28.103 1.00 79.00 261 LYS A N 1
ATOM 2140 C CA . LYS A 1 261 ? -37.329 23.183 26.792 1.00 79.00 261 LYS A CA 1
ATOM 2141 C C . LYS A 1 261 ? -36.941 24.638 26.505 1.00 79.00 261 LYS A C 1
ATOM 2143 O O . LYS A 1 261 ? -36.337 24.892 25.470 1.00 79.00 261 LYS A O 1
ATOM 2148 N N . GLU A 1 262 ? -37.219 25.554 27.433 1.00 76.81 262 GLU A N 1
ATOM 2149 C CA . GLU A 1 262 ? -36.894 26.982 27.292 1.00 76.81 262 GLU A CA 1
ATOM 2150 C C . GLU A 1 262 ? -35.390 27.214 27.093 1.00 76.81 262 GLU A C 1
ATOM 2152 O O . GLU A 1 262 ? -34.995 28.038 26.271 1.00 76.81 262 GLU A O 1
ATOM 2157 N N . LYS A 1 263 ? -34.529 26.456 27.785 1.00 72.81 263 LYS A N 1
ATOM 2158 C CA . LYS A 1 263 ? -33.072 26.533 27.588 1.00 72.81 263 LYS A CA 1
ATOM 2159 C C . LYS A 1 263 ? -32.650 26.102 26.186 1.00 72.81 263 LYS A C 1
ATOM 2161 O O . LYS A 1 263 ? -31.813 26.770 25.586 1.00 72.81 263 LYS A O 1
ATOM 2166 N N . TYR A 1 264 ? -33.197 25.000 25.670 1.00 68.38 264 TYR A N 1
ATOM 2167 C CA . TYR A 1 264 ? -32.854 24.525 24.328 1.00 68.38 264 TYR A CA 1
ATOM 2168 C C . TYR A 1 264 ? -33.402 25.441 23.230 1.00 68.38 264 TYR A C 1
ATOM 2170 O O . TYR A 1 264 ? -32.698 25.667 22.253 1.00 68.38 264 TYR A O 1
ATOM 2178 N N . GLU A 1 265 ? -34.596 26.010 23.411 1.00 70.50 265 GLU A N 1
ATOM 2179 C CA . GLU A 1 265 ? -35.166 27.010 22.495 1.00 70.50 265 GLU A CA 1
ATOM 2180 C C . GLU A 1 265 ? -34.354 28.316 22.515 1.00 70.50 265 GLU A C 1
ATOM 2182 O O . GLU A 1 265 ? -33.993 28.815 21.458 1.00 70.50 265 GLU A O 1
ATOM 2187 N N . THR A 1 266 ? -33.932 28.800 23.690 1.00 67.75 266 THR A N 1
ATOM 2188 C CA . THR A 1 266 ? -33.080 30.004 23.799 1.00 67.75 266 THR A CA 1
ATOM 2189 C C . THR A 1 266 ? -31.725 29.811 23.112 1.00 67.75 266 THR A C 1
ATOM 2191 O O . THR A 1 266 ? -31.223 30.709 22.443 1.00 67.75 266 THR A O 1
ATOM 2194 N N . VAL A 1 267 ? -31.104 28.639 23.276 1.00 61.25 267 VAL A N 1
ATOM 2195 C CA . VAL A 1 267 ? -29.830 28.322 22.611 1.00 61.25 267 VAL A CA 1
ATOM 2196 C C . VAL A 1 267 ? -30.023 28.149 21.106 1.00 61.25 267 VAL A C 1
ATOM 2198 O O . VAL A 1 267 ? -29.134 28.522 20.351 1.00 61.25 267 VAL A O 1
ATOM 2201 N N . PHE A 1 268 ? -31.165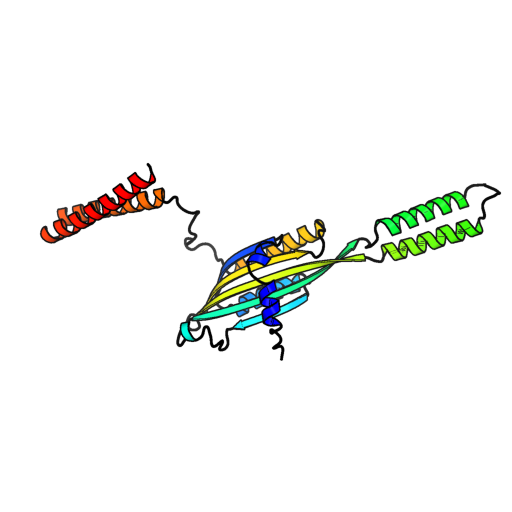 27.614 20.669 1.00 67.12 268 PHE A N 1
ATOM 2202 C CA . PHE A 1 268 ? -31.511 27.533 19.254 1.00 67.12 268 PHE A CA 1
ATOM 2203 C C . PHE A 1 268 ? -31.642 28.933 18.644 1.00 67.12 268 PHE A C 1
ATOM 2205 O O . PHE A 1 268 ? -30.909 29.232 17.707 1.00 67.12 268 PHE A O 1
ATOM 2212 N N . ASP A 1 269 ? -32.436 29.818 19.252 1.00 65.25 269 ASP A N 1
ATOM 2213 C CA . ASP A 1 269 ? -32.626 31.197 18.783 1.00 65.25 269 ASP A CA 1
ATOM 2214 C C . ASP A 1 269 ? -31.300 31.972 18.683 1.00 65.25 269 ASP A C 1
ATOM 2216 O O . ASP A 1 269 ? -31.076 32.681 17.706 1.00 65.25 269 ASP A O 1
ATOM 2220 N N . LEU A 1 270 ? -30.387 31.790 19.646 1.00 58.88 270 LEU A N 1
ATOM 2221 C CA . LEU A 1 270 ? -29.055 32.413 19.650 1.00 58.88 270 LEU A CA 1
ATOM 2222 C C . LEU A 1 270 ? -28.097 31.870 18.579 1.00 58.88 270 LEU A C 1
ATOM 2224 O O . LEU A 1 270 ? -27.116 32.536 18.262 1.00 58.88 270 LEU A O 1
ATOM 2228 N N . VAL A 1 271 ? -28.321 30.650 18.087 1.00 54.16 271 VAL A N 1
ATOM 2229 C CA . VAL A 1 271 ? -27.483 30.015 17.056 1.00 54.16 271 VAL A CA 1
ATOM 2230 C C . VAL A 1 271 ? -27.985 30.352 15.648 1.00 54.16 271 VAL A C 1
ATOM 2232 O O . VAL A 1 271 ? -27.175 30.397 14.728 1.00 54.16 271 VAL A O 1
ATOM 2235 N N . THR A 1 272 ? -29.286 30.615 15.487 1.00 53.34 272 THR A N 1
ATOM 2236 C CA . THR A 1 272 ? -29.909 31.022 14.211 1.00 53.34 272 THR A CA 1
ATOM 2237 C C . THR A 1 272 ? -29.950 32.538 13.951 1.00 53.34 272 THR A C 1
ATOM 2239 O O . THR A 1 272 ? -30.401 32.937 12.876 1.00 53.34 272 THR A O 1
ATOM 2242 N N . LEU A 1 273 ? -29.509 33.373 14.902 1.00 46.75 273 LEU A N 1
ATOM 2243 C CA . LEU A 1 273 ? -29.316 34.831 14.760 1.00 46.75 273 LEU A CA 1
ATOM 2244 C C . LEU A 1 273 ? -27.939 35.165 14.170 1.00 46.75 273 LEU A C 1
ATOM 2246 O O . LEU A 1 273 ? -27.888 36.069 13.305 1.00 46.75 273 LEU A O 1
#

Radius of gyration: 33.88 Å; Cα contacts (8 Å, |Δi|>4): 344; chains: 1; bounding box: 92×49×95 Å

Nearest PDB structures (foldseek):
  4qdd-assembly1_A  TM=2.959E-01  e=2.353E-01  Rhodococcus rhodochrous
  4qdc-assembly1_A  TM=2.355E-01  e=2.494E-01  Rhodococcus rhodochrous
  6xlb-assembly1_D1  TM=2.600E-01  e=1.805E+00  Saccharomyces cerevisiae S288C
  8iso-assembly1_A  TM=3.499E-01  e=7.736E+00  Stenotrophomonas sp. KCTC 12332

Mean predicted aligned error: 17.19 Å

Solvent-accessible surface area (backbone atoms only — not comparable to full-atom values): 15093 Å² total; per-residue (Å²): 136,84,81,75,76,52,70,65,59,60,51,52,60,72,61,34,69,68,66,38,62,75,33,90,32,67,48,79,45,79,43,61,38,54,50,70,67,58,55,50,50,54,54,51,53,51,43,44,73,74,61,31,49,72,81,40,84,48,68,44,64,69,76,78,51,77,81,57,44,78,82,41,70,90,52,62,53,43,60,36,40,34,43,38,33,31,40,33,80,44,77,54,66,35,61,39,65,63,59,21,51,52,29,40,49,52,14,51,53,27,50,54,58,55,74,45,96,56,91,87,60,62,53,67,61,27,51,53,47,19,54,50,22,43,53,52,17,50,54,36,49,66,43,54,23,80,41,42,37,37,43,38,39,38,40,41,34,41,34,29,71,85,72,50,32,23,52,32,38,41,38,41,26,35,50,54,80,53,96,45,65,74,62,47,52,52,50,49,51,55,51,49,50,54,51,49,51,52,42,58,75,50,51,64,77,71,81,73,66,92,63,81,70,78,87,69,54,74,64,59,56,45,53,52,51,47,51,51,47,52,50,49,52,49,51,50,49,53,36,38,77,70,65,74,45,56,70,74,58,46,55,54,53,52,53,51,49,48,54,54,40,52,52,50,53,53,54,46,56,67,70,77,107

Foldseek 3Di:
DDDDDPPVVVVVVCVDVVNQVPFPAKDKDKFKDLAPVVLLVVLVVLCVVVVWDKPDWDKDQPDCPVVCCVVCVPHLKTKIKIKIKTKDKDWDWFPCVPQLVVLQVQLVVLVVVLPDPDPPDDNVVSVCSNVVSNVVSVVRRPHTDIKMKMKIKMWTWMARNVSSMITIMIMIGIHIPDPDPVVVVVSNVSSVVSVVVSCPVGVDDDPPDPPDPPDDDPLVVLVVQLVVLVVVLVVLVVCVVVVNDDPVRSVVVNVVSVVSNVVSVVVNVVVVD